Protein AF-A0A1E4ZSB6-F1 (afdb_monomer_lite)

Radius of gyration: 39.58 Å; chains: 1; bounding box: 72×21×135 Å

Sequence (232 aa):
MLTGSVTSTPALQLQSQSSQTKTTLSSRFASANAQITQSNASPDSTADRTIQASGNLSVEDAARNLDFLSTELDRITLLHSMARQEMQTQQNRLDAADAGRQAALTLLETATDEFQQLKQSLLGTEQSESDLTGEELTRLNSSEANLRNALENYRQTIDHYDAAKSSYDATALNSASIEAALTDVSGKLQTGLDELTLSVLHTVTQQIVMDTLVTGFNKNNQISESLRLEDF

Secondary structure (DSSP, 8-state):
---------HHHHHHHHHHHHHHHHHHHHHHHHHHHHHHTT----GGGGTSTTTSHHHHHHHHHHHHHHHHHHHHHHHHHHHHHHHHHHHHHHHHHHHHHHHHHHHHHHHHHHHHHHHHHHHHTTT--GGGS-HHHHHHHHHHHHHHHHHHHHHHHHHHHHHHHHHHHHHHHHHHHHHHHHHHHHHHHHHHHHHHHHHHHHHHHHHHHHHHHHHHHHHHHHHHHHHHHHHT-

Foldseek 3Di:
DDPPDPPPDDPVVVVVVVVVCVVVVVVVVVVLVVVVVVVVPDPDDPVVPPLVPPQPVQQVVLVVVLVVLVVVLVVLVVVLVVLVVVLVVLVVQLVVLVVQLVVLVVQLVVLVVVLVVLCCVQAPPHRDPVPGDPVSVVVNVVSVVSNVVSVVSNVVSVVSNVVSVVSSVVSVVVSVVSVVVSVVSVVVSVVSVVSSVVSSVVSVVVVVVVVVVVVVVVVVVVVVVVVVVVVD

Structure (mmCIF, N/CA/C/O backbone):
data_AF-A0A1E4ZSB6-F1
#
_entry.id   AF-A0A1E4ZSB6-F1
#
loop_
_atom_site.group_PDB
_atom_site.id
_atom_site.type_symbol
_atom_site.label_atom_id
_atom_site.label_alt_id
_atom_site.label_comp_id
_atom_site.label_asym_id
_atom_site.label_entity_id
_atom_site.label_seq_id
_atom_site.pdbx_PDB_ins_code
_atom_site.Cartn_x
_atom_site.Cartn_y
_atom_site.Cartn_z
_atom_site.occupancy
_atom_site.B_iso_or_equiv
_atom_site.auth_seq_id
_atom_site.auth_comp_id
_atom_site.auth_asym_id
_atom_site.auth_atom_id
_atom_site.pdbx_PDB_model_num
ATOM 1 N N . MET A 1 1 ? -23.912 0.079 -7.882 1.00 33.19 1 MET A N 1
ATOM 2 C CA . MET A 1 1 ? -23.305 -0.442 -9.124 1.00 33.19 1 MET A CA 1
ATOM 3 C C . MET A 1 1 ? -22.169 0.489 -9.501 1.00 33.19 1 MET A C 1
ATOM 5 O O . MET A 1 1 ? -22.437 1.612 -9.897 1.00 33.19 1 MET A O 1
ATOM 9 N N . LEU A 1 2 ? -20.925 0.075 -9.256 1.00 31.61 2 LEU A N 1
ATOM 10 C CA . LEU A 1 2 ? -19.725 0.857 -9.560 1.00 31.61 2 LEU A CA 1
ATOM 11 C C . LEU A 1 2 ? -19.139 0.328 -10.870 1.00 31.61 2 LEU A C 1
ATOM 13 O O . LEU A 1 2 ? -18.610 -0.779 -10.919 1.00 31.61 2 LEU A O 1
ATOM 17 N N . THR A 1 3 ? -19.283 1.101 -11.940 1.00 35.50 3 THR A N 1
ATOM 18 C CA . THR A 1 3 ? -18.601 0.872 -13.214 1.00 35.50 3 THR A CA 1
ATOM 19 C C . THR A 1 3 ? -17.153 1.334 -13.070 1.00 35.50 3 THR A C 1
ATOM 21 O O . THR A 1 3 ? -16.839 2.503 -13.286 1.00 35.50 3 THR A O 1
ATOM 24 N N . GLY A 1 4 ? -16.279 0.425 -12.639 1.00 30.72 4 GLY A N 1
ATOM 25 C CA . GLY A 1 4 ? -14.835 0.629 -12.652 1.00 30.72 4 GLY A CA 1
ATOM 26 C C . GLY A 1 4 ? -14.311 0.498 -14.076 1.00 30.72 4 GLY A C 1
ATOM 27 O O . GLY A 1 4 ? -14.120 -0.611 -14.571 1.00 30.72 4 GLY A O 1
ATOM 28 N N . SER A 1 5 ? -14.105 1.629 -14.747 1.00 30.50 5 SER A N 1
ATOM 29 C CA . SER A 1 5 ? -13.365 1.686 -16.005 1.00 30.50 5 SER A CA 1
ATOM 30 C C . SER A 1 5 ? -11.912 1.307 -15.730 1.00 30.50 5 SER A C 1
ATOM 32 O O . SER A 1 5 ? -11.148 2.091 -15.172 1.00 30.50 5 SER A O 1
ATOM 34 N N . VAL A 1 6 ? -11.550 0.080 -16.096 1.00 37.94 6 VAL A N 1
ATOM 35 C CA . VAL A 1 6 ? -10.177 -0.425 -16.063 1.00 37.94 6 VAL A CA 1
ATOM 36 C C . VAL A 1 6 ? -9.361 0.387 -17.070 1.00 37.94 6 VAL A C 1
ATOM 38 O O . VAL A 1 6 ? -9.514 0.232 -18.281 1.00 37.94 6 VAL A O 1
ATOM 41 N N . THR A 1 7 ? -8.511 1.284 -16.578 1.00 36.88 7 THR A N 1
ATOM 42 C CA . THR A 1 7 ? -7.530 2.033 -17.372 1.00 36.88 7 THR A CA 1
ATOM 43 C C . THR A 1 7 ? -6.380 1.112 -17.783 1.00 36.88 7 THR A C 1
ATOM 45 O O . THR A 1 7 ? -5.254 1.186 -17.299 1.00 36.88 7 THR A O 1
ATOM 48 N N . SER A 1 8 ? -6.671 0.206 -18.710 1.00 48.22 8 SER A N 1
ATOM 49 C CA . SER A 1 8 ? -5.672 -0.550 -19.461 1.00 48.22 8 SER A CA 1
ATOM 50 C C . SER A 1 8 ? -5.110 0.358 -20.549 1.00 48.22 8 SER A C 1
ATOM 52 O O . SER A 1 8 ? -5.752 0.472 -21.594 1.00 48.22 8 SER A O 1
ATOM 54 N N . THR A 1 9 ? -3.987 1.070 -20.363 1.00 48.72 9 THR A N 1
ATOM 55 C CA . THR A 1 9 ? -3.464 1.842 -21.519 1.00 48.72 9 THR A CA 1
ATOM 56 C C . THR A 1 9 ? -1.950 2.074 -21.638 1.00 48.72 9 THR A C 1
ATOM 58 O O . THR A 1 9 ? -1.464 1.865 -22.739 1.00 48.72 9 THR A O 1
ATOM 61 N N . PRO A 1 10 ? -1.127 2.375 -20.614 1.00 42.31 10 PRO A N 1
ATOM 62 C CA . PRO A 1 10 ? 0.288 2.696 -20.892 1.00 42.31 10 PRO A CA 1
ATOM 63 C C . PRO A 1 10 ? 1.197 1.465 -21.079 1.00 42.31 10 PRO A C 1
ATOM 65 O O . PRO A 1 10 ? 2.015 1.406 -21.994 1.00 42.31 10 PRO A O 1
ATOM 68 N N . ALA A 1 11 ? 1.039 0.441 -20.234 1.00 37.81 11 ALA A N 1
ATOM 69 C CA . ALA A 1 11 ? 1.984 -0.681 -20.146 1.00 37.81 11 ALA A CA 1
ATOM 70 C C . ALA A 1 11 ? 1.853 -1.703 -21.292 1.00 37.81 11 ALA A C 1
ATOM 72 O O . ALA A 1 11 ? 2.858 -2.159 -21.831 1.00 37.81 11 ALA A O 1
ATOM 73 N N . LEU A 1 12 ? 0.622 -2.021 -21.715 1.00 37.22 12 LEU A N 1
ATOM 74 C CA . LEU A 1 12 ? 0.376 -2.856 -22.902 1.00 37.22 12 LEU A CA 1
ATOM 75 C C . LEU A 1 12 ? 0.871 -2.166 -24.180 1.00 37.22 12 LEU A C 1
ATOM 77 O O . LEU A 1 12 ? 1.329 -2.830 -25.106 1.00 37.22 12 LEU A O 1
ATOM 81 N N . GLN A 1 13 ? 0.822 -0.834 -24.207 1.00 39.00 13 GLN A N 1
ATOM 82 C CA . GLN A 1 13 ? 1.275 -0.024 -25.329 1.00 39.00 13 GLN A CA 1
ATOM 83 C C . GLN A 1 13 ? 2.808 0.024 -25.401 1.00 39.00 13 GLN A C 1
ATOM 85 O O . GLN A 1 13 ? 3.356 -0.134 -26.485 1.00 39.00 13 GLN A 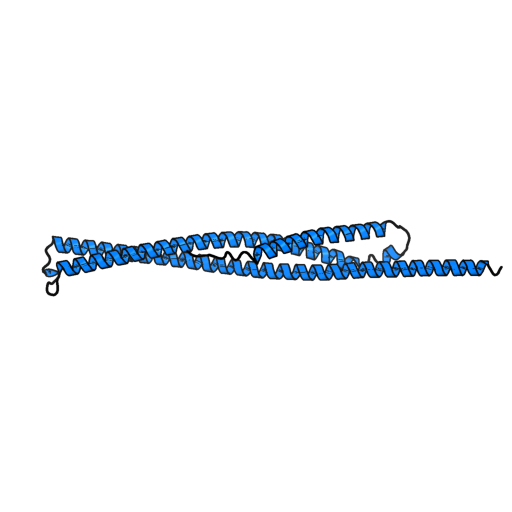O 1
ATOM 90 N N . LEU A 1 14 ? 3.505 0.109 -24.263 1.00 41.16 14 LEU A N 1
ATOM 91 C CA . LEU A 1 14 ? 4.971 0.026 -24.181 1.00 41.16 14 LEU A CA 1
ATOM 92 C C . LEU A 1 14 ? 5.515 -1.371 -24.510 1.00 41.16 14 LEU A C 1
ATOM 94 O O . LEU A 1 14 ? 6.493 -1.500 -25.242 1.00 41.16 14 LEU A O 1
ATOM 98 N N . GLN A 1 15 ? 4.862 -2.434 -24.036 1.00 41.97 15 GLN A N 1
ATOM 99 C CA . GLN A 1 15 ? 5.264 -3.812 -24.337 1.00 41.97 15 GLN A CA 1
ATOM 100 C C . GLN A 1 15 ? 5.001 -4.172 -25.813 1.00 41.97 15 GLN A C 1
ATOM 102 O O . GLN A 1 15 ? 5.821 -4.829 -26.461 1.00 41.97 15 GLN A O 1
ATOM 107 N N . SER A 1 16 ? 3.890 -3.668 -26.365 1.00 45.84 16 SER A N 1
ATOM 108 C CA . SER A 1 16 ? 3.575 -3.693 -27.799 1.00 45.84 16 SER A CA 1
ATOM 109 C C . SER A 1 16 ? 4.622 -2.940 -28.618 1.00 45.84 16 SER A C 1
ATOM 111 O O . SER A 1 16 ? 5.110 -3.470 -29.613 1.00 45.84 16 SER A O 1
ATOM 113 N N . GLN A 1 17 ? 4.990 -1.726 -28.200 1.00 44.72 17 GLN A N 1
ATOM 114 C CA . GLN A 1 17 ? 5.992 -0.907 -28.884 1.00 44.72 17 GLN A CA 1
ATOM 115 C C . GLN A 1 17 ? 7.370 -1.563 -28.845 1.00 44.72 17 GLN A C 1
ATOM 117 O O . GLN A 1 17 ? 7.982 -1.711 -29.892 1.00 44.72 17 GLN A O 1
ATOM 122 N N . SER A 1 18 ? 7.819 -2.061 -27.691 1.00 44.16 18 SER A N 1
ATOM 123 C CA . SER A 1 18 ? 9.084 -2.799 -27.572 1.00 44.16 18 SER A CA 1
ATOM 124 C C . SER A 1 18 ? 9.120 -4.028 -28.494 1.00 44.16 18 SER A C 1
ATOM 126 O O . SER A 1 18 ? 10.083 -4.233 -29.233 1.00 44.16 18 SER A O 1
ATOM 128 N N . SER A 1 19 ? 8.028 -4.798 -28.557 1.00 48.00 19 SER A N 1
ATOM 129 C CA . SER A 1 19 ? 7.932 -5.985 -29.423 1.00 48.00 19 SER A CA 1
ATOM 130 C C . SER A 1 19 ? 7.899 -5.635 -30.919 1.00 48.00 19 SER A C 1
ATOM 132 O O . SER A 1 19 ? 8.550 -6.298 -31.734 1.00 48.00 19 SER A O 1
ATOM 134 N N . GLN A 1 20 ? 7.172 -4.579 -31.299 1.00 48.88 20 GLN A N 1
ATOM 135 C CA . GLN A 1 20 ? 7.138 -4.065 -32.675 1.00 48.88 20 GLN A CA 1
ATOM 136 C C . GLN A 1 20 ? 8.492 -3.497 -33.098 1.00 48.88 20 GLN A C 1
ATOM 138 O O . GLN A 1 20 ? 8.953 -3.775 -34.208 1.00 48.88 20 GLN A O 1
ATOM 143 N N . THR A 1 21 ? 9.159 -2.772 -32.202 1.00 46.62 21 THR A N 1
ATOM 144 C CA . THR A 1 21 ? 10.515 -2.265 -32.392 1.00 46.62 21 THR A CA 1
ATOM 145 C C . THR A 1 21 ? 11.477 -3.433 -32.579 1.00 46.62 21 THR A C 1
ATOM 147 O O . THR A 1 21 ? 12.128 -3.501 -33.612 1.00 46.62 21 THR A O 1
ATOM 150 N N . LYS A 1 22 ? 11.474 -4.448 -31.706 1.00 46.00 22 LYS A N 1
ATOM 151 C CA . LYS A 1 22 ? 12.332 -5.644 -31.832 1.00 46.00 22 LYS A CA 1
ATOM 152 C C . LYS A 1 22 ? 12.131 -6.395 -33.154 1.00 46.00 22 LYS A C 1
ATOM 154 O O . LYS A 1 22 ? 13.101 -6.827 -33.779 1.00 46.00 22 LYS A O 1
ATOM 159 N N . THR A 1 23 ? 10.887 -6.509 -33.619 1.00 48.94 23 THR A N 1
ATOM 160 C CA . THR A 1 23 ? 10.553 -7.170 -34.894 1.00 48.94 23 THR A CA 1
ATOM 161 C C . THR A 1 23 ? 11.040 -6.355 -36.094 1.00 48.94 23 THR A C 1
ATOM 163 O O . THR A 1 23 ? 11.689 -6.891 -36.992 1.00 48.94 23 THR A O 1
ATOM 166 N N . THR A 1 24 ? 10.786 -5.045 -36.081 1.00 46.66 24 THR A N 1
ATOM 167 C CA . THR A 1 24 ? 11.225 -4.113 -37.132 1.00 46.66 24 THR A CA 1
ATOM 168 C C . THR A 1 24 ? 12.750 -4.018 -37.187 1.00 46.66 24 THR A C 1
ATOM 170 O O . THR A 1 24 ? 13.339 -3.953 -38.263 1.00 46.66 24 THR A O 1
ATOM 173 N N . LEU A 1 25 ? 13.408 -4.053 -36.029 1.00 48.19 25 LEU A N 1
ATOM 174 C CA . LEU A 1 25 ? 14.861 -4.059 -35.917 1.00 48.19 25 LEU A CA 1
ATOM 175 C C . LEU A 1 25 ? 15.454 -5.342 -36.476 1.00 48.19 25 LEU A C 1
ATOM 177 O O . LEU A 1 25 ? 16.336 -5.273 -37.324 1.00 48.19 25 LEU A O 1
ATOM 181 N N . SER A 1 26 ? 14.919 -6.498 -36.088 1.00 46.94 26 SER A N 1
ATOM 182 C CA . SER A 1 26 ? 15.375 -7.789 -36.610 1.00 46.94 26 SER A CA 1
ATOM 183 C C . SER A 1 26 ? 15.256 -7.851 -38.138 1.00 46.94 26 SER A C 1
ATOM 185 O O . SER A 1 26 ? 16.171 -8.325 -38.810 1.00 46.94 26 SER A O 1
ATOM 187 N N . SER A 1 27 ? 14.175 -7.306 -38.714 1.00 45.69 27 SER A N 1
ATOM 188 C CA . SER A 1 27 ? 13.995 -7.279 -40.170 1.00 45.69 27 SER A CA 1
ATOM 189 C C . SER A 1 27 ? 14.939 -6.296 -40.870 1.00 45.69 27 SER A C 1
ATOM 191 O O . SER A 1 27 ? 15.461 -6.606 -41.943 1.00 45.69 27 SER A O 1
ATOM 193 N N . ARG A 1 28 ? 15.185 -5.117 -40.283 1.00 47.75 28 ARG A N 1
ATOM 194 C CA . ARG A 1 28 ? 16.102 -4.109 -40.842 1.00 47.75 28 ARG A CA 1
ATOM 195 C C . ARG A 1 28 ? 17.557 -4.558 -40.764 1.00 47.75 28 ARG A C 1
ATOM 197 O O . ARG A 1 28 ? 18.265 -4.417 -41.755 1.00 47.75 28 ARG A O 1
ATOM 204 N N . PHE A 1 29 ? 17.972 -5.177 -39.659 1.00 47.31 29 PHE A N 1
ATOM 205 C CA . PHE A 1 29 ? 19.297 -5.787 -39.526 1.00 47.31 29 PHE A CA 1
ATOM 206 C C . PHE A 1 29 ? 19.500 -6.928 -40.522 1.00 47.31 29 PHE A C 1
ATOM 208 O O . PHE A 1 29 ? 20.518 -6.959 -41.207 1.00 47.31 29 PHE A O 1
ATOM 215 N N . ALA A 1 30 ? 18.521 -7.827 -40.670 1.00 47.25 30 ALA A N 1
ATOM 216 C CA . ALA A 1 30 ? 18.596 -8.893 -41.668 1.00 47.25 30 ALA A CA 1
ATOM 217 C C . ALA A 1 30 ? 18.716 -8.333 -43.098 1.00 47.25 30 ALA A C 1
ATOM 219 O O . ALA A 1 30 ? 19.486 -8.853 -43.903 1.00 47.25 30 ALA A O 1
ATOM 220 N N . SER A 1 31 ? 18.007 -7.240 -43.395 1.00 44.44 31 SER A N 1
ATOM 221 C CA . SER A 1 31 ? 18.049 -6.581 -44.706 1.00 44.44 31 SER A CA 1
ATOM 222 C C . SER A 1 31 ? 19.386 -5.879 -44.963 1.00 44.44 31 SER A C 1
ATOM 224 O O . SER A 1 31 ? 19.960 -6.038 -46.037 1.00 44.44 31 SER A O 1
ATOM 226 N N . ALA A 1 32 ? 19.915 -5.155 -43.973 1.00 43.91 32 ALA A N 1
ATOM 227 C CA . ALA A 1 32 ? 21.214 -4.490 -44.064 1.00 43.91 32 ALA A CA 1
ATOM 228 C C . ALA A 1 32 ? 22.356 -5.508 -44.206 1.00 43.91 32 ALA A C 1
ATOM 230 O O . ALA A 1 32 ? 23.220 -5.360 -45.067 1.00 43.91 32 ALA A O 1
ATOM 231 N N . ASN A 1 33 ? 22.315 -6.600 -43.439 1.00 42.84 33 ASN A N 1
ATOM 232 C CA . ASN A 1 33 ? 23.310 -7.665 -43.525 1.00 42.84 33 ASN A CA 1
ATOM 233 C C . ASN A 1 33 ? 23.256 -8.400 -44.880 1.00 42.84 33 ASN A C 1
ATOM 235 O O . ASN A 1 33 ? 24.293 -8.721 -45.461 1.00 42.84 33 ASN A O 1
ATOM 239 N N . ALA A 1 34 ? 22.056 -8.615 -45.434 1.00 43.47 34 ALA A N 1
ATOM 240 C CA . ALA A 1 34 ? 21.889 -9.192 -46.768 1.00 43.47 34 ALA A CA 1
ATOM 241 C C . ALA A 1 34 ? 22.449 -8.278 -47.874 1.00 43.47 34 ALA A C 1
ATOM 243 O O . ALA A 1 34 ? 23.069 -8.772 -48.815 1.00 43.47 34 ALA A O 1
ATOM 244 N N . GLN A 1 35 ? 22.291 -6.957 -47.743 1.00 44.25 35 GLN A N 1
ATOM 245 C CA . GLN A 1 35 ? 22.837 -5.974 -48.686 1.00 44.25 35 GLN A CA 1
ATOM 246 C C . GLN A 1 35 ? 24.367 -5.869 -48.607 1.00 44.25 35 GLN A C 1
ATOM 248 O O . GLN A 1 35 ? 25.023 -5.844 -49.645 1.00 44.25 35 GLN A O 1
ATOM 253 N N . ILE A 1 36 ? 24.947 -5.903 -47.403 1.00 43.16 36 ILE A N 1
ATOM 254 C CA . ILE A 1 36 ? 26.408 -5.944 -47.201 1.00 43.16 36 ILE A CA 1
ATOM 255 C C . ILE A 1 36 ? 27.000 -7.226 -47.805 1.00 43.16 36 ILE A C 1
ATOM 257 O O . ILE A 1 36 ? 28.007 -7.189 -48.509 1.00 43.16 36 ILE A O 1
ATOM 261 N N . THR A 1 37 ? 26.332 -8.365 -47.603 1.00 42.00 37 THR A N 1
ATOM 262 C CA . THR A 1 37 ? 26.773 -9.657 -48.152 1.00 42.00 37 THR A CA 1
ATOM 263 C C . THR A 1 37 ? 26.673 -9.696 -49.684 1.00 42.00 37 THR A C 1
ATOM 265 O O . THR A 1 37 ? 27.538 -10.274 -50.336 1.00 42.00 37 THR A O 1
ATOM 268 N N . GLN A 1 38 ? 25.660 -9.053 -50.279 1.00 42.66 38 GLN A N 1
ATOM 269 C CA . GLN A 1 38 ? 25.543 -8.905 -51.737 1.00 42.66 38 GLN A CA 1
ATOM 270 C C . GLN A 1 38 ? 26.590 -7.948 -52.324 1.00 42.66 38 GLN A C 1
ATOM 272 O O . GLN A 1 38 ? 27.110 -8.220 -53.404 1.00 42.66 38 GLN A O 1
ATOM 277 N N . SER A 1 39 ? 26.940 -6.873 -51.611 1.00 40.50 39 SER A N 1
ATOM 278 C CA . SER A 1 39 ? 27.986 -5.928 -52.028 1.00 40.50 39 SER A CA 1
ATOM 279 C C . SER A 1 39 ? 29.382 -6.566 -52.033 1.00 40.50 39 SER A C 1
ATOM 281 O O . SER A 1 39 ? 30.186 -6.273 -52.912 1.00 40.50 39 SER A O 1
ATOM 283 N N . ASN A 1 40 ? 29.651 -7.497 -51.113 1.00 40.84 40 ASN A N 1
ATOM 284 C CA . ASN A 1 40 ? 30.932 -8.209 -51.014 1.00 40.84 40 ASN A CA 1
ATOM 285 C C . ASN A 1 40 ? 31.094 -9.372 -52.018 1.00 40.84 40 ASN A C 1
ATOM 287 O O . ASN A 1 40 ? 32.121 -10.049 -52.011 1.00 40.84 40 ASN A O 1
ATOM 291 N N . ALA A 1 41 ? 30.104 -9.637 -52.879 1.00 41.22 41 ALA A N 1
ATOM 292 C CA . ALA A 1 41 ? 30.146 -10.740 -53.845 1.00 41.22 41 ALA A CA 1
ATOM 293 C C . ALA A 1 41 ? 30.782 -10.373 -55.208 1.00 41.22 41 ALA A C 1
ATOM 295 O O . ALA A 1 41 ? 30.882 -11.241 -56.074 1.00 41.22 41 ALA A O 1
ATOM 296 N N . SER A 1 42 ? 31.225 -9.123 -55.415 1.00 42.66 42 SER A N 1
ATOM 297 C CA . SER A 1 42 ? 31.989 -8.700 -56.607 1.00 42.66 42 SER A CA 1
ATOM 298 C C . SER A 1 42 ? 33.435 -8.344 -56.221 1.00 42.66 42 SER A C 1
ATOM 300 O O . SER A 1 42 ? 33.656 -7.294 -55.625 1.00 42.66 42 SER A O 1
ATOM 302 N N . PRO A 1 43 ? 34.429 -9.200 -56.525 1.00 44.31 43 PRO A N 1
ATOM 303 C CA . PRO A 1 43 ? 35.741 -9.173 -55.875 1.00 44.31 43 PRO A CA 1
ATOM 304 C C . PRO A 1 43 ? 36.795 -8.323 -56.603 1.00 44.31 43 PRO A C 1
ATOM 306 O O . PRO A 1 43 ? 37.949 -8.735 -56.682 1.00 44.31 43 PRO A O 1
ATOM 309 N N . ASP A 1 44 ? 36.440 -7.167 -57.168 1.00 44.50 44 ASP A N 1
ATOM 310 C CA . ASP A 1 44 ? 37.415 -6.419 -57.973 1.00 44.50 44 ASP A CA 1
ATOM 311 C C . ASP A 1 44 ? 37.249 -4.897 -57.873 1.00 44.50 44 ASP A C 1
ATOM 313 O O . ASP A 1 44 ? 36.700 -4.245 -58.756 1.00 44.50 44 ASP A O 1
ATOM 317 N N . SER A 1 45 ? 37.734 -4.302 -56.779 1.00 43.25 45 SER A N 1
ATOM 318 C CA . SER A 1 45 ? 38.438 -3.018 -56.866 1.00 43.25 45 SER A CA 1
ATOM 319 C C . SER A 1 45 ? 39.209 -2.704 -55.585 1.00 43.25 45 SER A C 1
ATOM 321 O O . SER A 1 45 ? 38.801 -2.984 -54.462 1.00 43.25 45 SER A O 1
ATOM 323 N N . THR A 1 46 ? 40.333 -2.025 -55.763 1.00 42.12 46 THR A N 1
ATOM 324 C CA . THR A 1 46 ? 41.240 -1.459 -54.758 1.00 42.12 46 THR A CA 1
ATOM 325 C C . THR A 1 46 ? 40.588 -0.491 -53.747 1.00 42.12 46 THR A C 1
ATOM 327 O O . THR A 1 46 ? 41.295 0.030 -52.883 1.00 42.12 46 THR A O 1
ATOM 330 N N . ALA A 1 47 ? 39.267 -0.273 -53.808 1.00 43.34 47 ALA A N 1
ATOM 331 C CA . ALA A 1 47 ? 38.456 0.443 -52.817 1.00 43.34 47 ALA A CA 1
ATOM 332 C C . ALA A 1 47 ? 38.347 -0.299 -51.466 1.00 43.34 47 ALA A C 1
ATOM 334 O O . ALA A 1 47 ? 38.076 0.319 -50.434 1.00 43.34 47 ALA A O 1
ATOM 335 N N . ASP A 1 48 ? 38.655 -1.599 -51.460 1.00 42.31 48 ASP A N 1
ATOM 336 C CA . ASP A 1 48 ? 38.515 -2.505 -50.314 1.00 42.31 48 ASP A CA 1
ATOM 337 C C . ASP A 1 48 ? 39.365 -2.127 -49.083 1.00 42.31 48 ASP A C 1
ATOM 339 O O . ASP A 1 48 ? 39.058 -2.506 -47.955 1.00 42.31 48 ASP A O 1
ATOM 343 N N . ARG A 1 49 ? 40.440 -1.341 -49.260 1.00 41.53 49 ARG A N 1
ATOM 344 C CA . ARG A 1 49 ? 41.363 -0.978 -48.164 1.00 41.53 49 ARG A CA 1
ATOM 345 C C . ARG A 1 49 ? 41.162 0.417 -47.575 1.00 41.53 49 ARG A C 1
ATOM 347 O O . ARG A 1 49 ? 41.596 0.654 -46.452 1.00 41.53 49 ARG A O 1
ATOM 354 N N . THR A 1 50 ? 40.505 1.336 -48.281 1.00 39.03 50 THR A N 1
ATOM 355 C CA . THR A 1 50 ? 40.318 2.722 -47.799 1.00 39.03 50 THR A CA 1
ATOM 356 C C . THR A 1 50 ? 38.997 2.901 -47.040 1.00 39.03 50 THR A C 1
ATOM 358 O O . THR A 1 50 ? 38.887 3.787 -46.192 1.00 39.03 50 THR A O 1
ATOM 361 N N . ILE A 1 51 ? 38.023 2.013 -47.267 1.00 41.03 51 ILE A N 1
ATOM 362 C CA . ILE A 1 51 ? 36.706 2.039 -46.609 1.00 41.03 51 ILE A CA 1
ATOM 363 C C . ILE A 1 51 ? 36.728 1.287 -45.263 1.00 41.03 51 ILE A C 1
ATOM 365 O O . ILE A 1 51 ? 36.082 1.719 -44.309 1.00 41.03 51 ILE A O 1
ATOM 369 N N . GLN A 1 52 ? 37.567 0.252 -45.116 1.00 41.41 52 GLN A N 1
ATOM 370 C CA . GLN A 1 52 ? 37.675 -0.530 -43.872 1.00 41.41 52 GLN A CA 1
ATOM 371 C C . GLN A 1 52 ? 38.211 0.257 -42.659 1.00 41.41 52 GLN A C 1
ATOM 373 O O . GLN A 1 52 ? 37.933 -0.121 -41.524 1.00 41.41 52 GLN A O 1
ATOM 378 N N . ALA A 1 53 ? 38.959 1.349 -42.865 1.00 37.69 53 ALA A N 1
ATOM 379 C CA . ALA A 1 53 ? 39.616 2.084 -41.776 1.00 37.69 53 ALA A CA 1
ATOM 380 C C . ALA A 1 53 ? 38.835 3.309 -41.261 1.00 37.69 53 ALA A C 1
ATOM 382 O O . ALA A 1 53 ? 39.104 3.775 -40.157 1.00 37.69 53 ALA A O 1
ATOM 383 N N . SER A 1 54 ? 37.871 3.828 -42.031 1.00 36.12 54 SER A N 1
ATOM 384 C CA . SER A 1 54 ? 37.237 5.130 -41.746 1.00 36.12 54 SER A CA 1
ATOM 385 C C . SER A 1 54 ? 35.764 5.026 -41.323 1.00 36.12 54 SER A C 1
ATOM 387 O O . SER A 1 54 ? 35.242 5.970 -40.738 1.00 36.12 54 SER A O 1
ATOM 389 N N . GLY A 1 55 ? 35.095 3.897 -41.611 1.00 41.69 55 GLY A N 1
ATOM 390 C CA . GLY A 1 55 ? 33.653 3.704 -41.377 1.00 41.69 55 GLY A CA 1
ATOM 391 C C . GLY A 1 55 ? 33.271 2.543 -40.448 1.00 41.69 55 GLY A C 1
ATOM 392 O O . GLY A 1 55 ? 32.197 2.575 -39.851 1.00 41.69 55 GLY A O 1
ATOM 393 N N . ASN A 1 56 ? 34.147 1.551 -40.246 1.00 43.00 56 ASN A N 1
ATOM 394 C CA . ASN A 1 56 ? 33.818 0.358 -39.447 1.00 43.00 56 ASN A CA 1
ATOM 395 C C . ASN A 1 56 ? 33.786 0.621 -37.928 1.00 43.00 56 ASN A C 1
ATOM 397 O O . ASN A 1 56 ? 33.120 -0.096 -37.194 1.00 43.00 56 ASN A O 1
ATOM 401 N N . LEU A 1 57 ? 34.426 1.692 -37.441 1.00 43.50 57 LEU A N 1
ATOM 402 C CA . LEU A 1 57 ? 34.349 2.089 -36.025 1.00 43.50 57 LEU A CA 1
ATOM 403 C C . LEU A 1 57 ? 33.000 2.742 -35.641 1.00 43.50 57 LEU A C 1
ATOM 405 O O . LEU A 1 57 ? 32.747 2.962 -34.467 1.00 43.50 57 LEU A O 1
ATOM 409 N N . SER A 1 58 ? 32.122 3.074 -36.598 1.00 59.12 58 SER A N 1
ATOM 410 C CA . SER A 1 58 ? 30.842 3.750 -36.312 1.00 59.12 58 SER A CA 1
ATOM 411 C C . SER A 1 58 ? 29.664 2.785 -36.162 1.00 59.12 58 SER A C 1
ATOM 413 O O . SER A 1 58 ? 28.791 3.020 -35.329 1.00 59.12 58 SER A O 1
ATOM 415 N N . VAL A 1 59 ? 29.617 1.721 -36.969 1.00 60.66 59 VAL A N 1
ATOM 416 C CA . VAL A 1 59 ? 28.462 0.811 -37.032 1.00 60.66 59 VAL A CA 1
ATOM 417 C C . 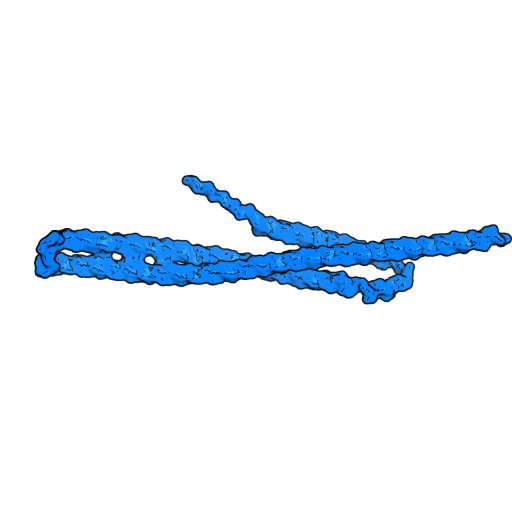VAL A 1 59 ? 28.600 -0.326 -36.022 1.00 60.66 59 VAL A C 1
ATOM 419 O O . VAL A 1 59 ? 27.643 -0.600 -35.300 1.00 60.66 59 VAL A O 1
ATOM 422 N N . GLU A 1 60 ? 29.784 -0.944 -35.907 1.00 65.12 60 GLU A N 1
ATOM 423 C CA . GLU A 1 60 ? 30.038 -1.986 -34.901 1.00 65.12 60 GLU A CA 1
ATOM 424 C C . GLU A 1 60 ? 29.864 -1.457 -33.470 1.00 65.12 60 GLU A C 1
ATOM 426 O O . GLU A 1 60 ? 29.261 -2.131 -32.635 1.00 65.12 60 GLU A O 1
ATOM 431 N N . ASP A 1 61 ? 30.355 -0.251 -33.175 1.00 66.00 61 ASP A N 1
ATOM 432 C CA . ASP A 1 61 ? 30.262 0.327 -31.830 1.00 66.00 61 ASP A CA 1
ATOM 433 C C . ASP A 1 61 ? 28.834 0.797 -31.505 1.00 66.00 61 ASP A C 1
ATOM 435 O O . ASP A 1 61 ? 28.357 0.575 -30.390 1.00 66.00 61 ASP A O 1
ATOM 439 N N . ALA A 1 62 ? 28.096 1.338 -32.483 1.00 64.31 62 ALA A N 1
ATOM 440 C CA . ALA A 1 62 ? 26.668 1.626 -32.327 1.00 64.31 62 ALA A CA 1
ATOM 441 C C . ALA A 1 62 ? 25.844 0.342 -32.112 1.00 64.31 62 ALA A C 1
ATOM 443 O O . ALA A 1 62 ? 24.974 0.305 -31.243 1.00 64.31 62 ALA A O 1
ATOM 444 N N . ALA A 1 63 ? 26.148 -0.737 -32.843 1.00 67.88 63 ALA A N 1
ATOM 445 C CA . ALA A 1 63 ? 25.492 -2.032 -32.673 1.00 67.88 63 ALA A CA 1
ATOM 446 C C . ALA A 1 63 ? 25.783 -2.657 -31.297 1.00 67.88 63 ALA A C 1
ATOM 448 O O . ALA A 1 63 ? 24.860 -3.146 -30.648 1.00 67.88 63 ALA A O 1
ATOM 449 N N . ARG A 1 64 ? 27.030 -2.587 -30.809 1.00 70.94 64 ARG A N 1
ATOM 450 C CA . ARG A 1 64 ? 27.394 -3.031 -29.449 1.00 70.94 64 ARG A CA 1
ATOM 451 C C . ARG A 1 64 ? 26.693 -2.216 -28.366 1.00 70.94 64 ARG A C 1
ATOM 453 O O . ARG A 1 64 ? 26.206 -2.789 -27.395 1.00 70.94 64 ARG A O 1
ATOM 460 N N . ASN A 1 65 ? 26.610 -0.896 -28.534 1.00 71.25 65 ASN A N 1
ATOM 461 C CA . ASN A 1 65 ? 25.896 -0.029 -27.595 1.00 71.25 65 ASN A CA 1
ATOM 462 C C . ASN A 1 65 ? 24.396 -0.348 -27.556 1.00 71.25 65 ASN A C 1
ATOM 464 O O . ASN A 1 65 ? 23.801 -0.369 -26.480 1.00 71.25 65 ASN A O 1
ATOM 468 N N . LEU A 1 66 ? 23.788 -0.641 -28.706 1.00 71.25 66 LEU A N 1
ATOM 469 C CA . LEU A 1 66 ? 22.389 -1.059 -28.788 1.00 71.25 66 LEU A CA 1
ATOM 470 C C . LEU A 1 66 ? 22.143 -2.425 -28.145 1.00 71.25 66 LEU A C 1
ATOM 472 O O . LEU A 1 66 ? 21.154 -2.581 -27.434 1.00 71.25 66 LEU A O 1
ATOM 476 N N . ASP A 1 67 ? 23.038 -3.391 -28.350 1.00 75.88 67 ASP A N 1
ATOM 477 C CA . ASP A 1 67 ? 22.954 -4.714 -27.719 1.00 75.88 67 ASP A CA 1
ATOM 478 C C . ASP A 1 67 ? 23.057 -4.619 -26.186 1.00 75.88 67 ASP A C 1
ATOM 480 O O . ASP A 1 67 ? 22.246 -5.192 -25.450 1.00 75.88 67 ASP A O 1
ATOM 484 N N . PHE A 1 68 ? 23.983 -3.787 -25.695 1.00 78.88 68 PHE A N 1
ATOM 485 C CA . PHE A 1 68 ? 24.110 -3.475 -24.273 1.00 78.88 68 PHE A CA 1
ATOM 486 C C . PHE A 1 68 ? 22.836 -2.829 -23.709 1.00 78.88 68 PHE A C 1
ATOM 488 O O . PHE A 1 68 ? 22.290 -3.299 -22.710 1.00 78.88 68 PHE A O 1
ATOM 495 N N . LEU A 1 69 ? 22.326 -1.778 -24.360 1.00 75.31 69 LEU A N 1
ATOM 496 C CA . LEU A 1 69 ? 21.111 -1.092 -23.918 1.00 75.31 69 LEU A CA 1
ATOM 497 C C . LEU A 1 69 ? 19.871 -1.997 -23.994 1.00 75.31 69 LEU A C 1
ATOM 499 O O . LEU A 1 69 ? 18.997 -1.900 -23.136 1.00 75.31 69 LEU A O 1
ATOM 503 N N . SER A 1 70 ? 19.798 -2.900 -24.978 1.00 76.12 70 SER A N 1
ATOM 504 C CA . SER A 1 70 ? 18.723 -3.893 -25.085 1.00 76.12 70 SER A CA 1
ATOM 505 C C . SER A 1 70 ? 18.776 -4.888 -23.927 1.00 76.12 70 SER A C 1
ATOM 507 O O . SER A 1 70 ? 17.740 -5.218 -23.354 1.00 76.12 70 SER A O 1
ATOM 509 N N . THR A 1 71 ? 19.975 -5.338 -23.554 1.00 82.25 71 THR A N 1
ATOM 510 C CA . THR A 1 71 ? 20.177 -6.237 -22.410 1.00 82.25 71 THR A CA 1
ATOM 511 C C . THR A 1 71 ? 19.780 -5.560 -21.095 1.00 82.25 71 THR A C 1
ATOM 513 O O . THR A 1 71 ? 19.088 -6.155 -20.265 1.00 82.25 71 THR A O 1
ATOM 516 N N . GLU A 1 72 ? 20.159 -4.294 -20.906 1.00 79.94 72 GLU A N 1
ATOM 517 C CA . GLU A 1 72 ? 19.757 -3.521 -19.726 1.00 79.94 72 GLU A CA 1
ATOM 518 C C . GLU A 1 72 ? 18.247 -3.236 -19.705 1.00 79.94 72 GLU A C 1
ATOM 520 O O . GLU A 1 72 ? 17.635 -3.298 -18.637 1.00 79.94 72 GLU A O 1
ATOM 525 N N . LEU A 1 73 ? 17.605 -3.020 -20.860 1.00 80.38 73 LEU A N 1
ATOM 526 C CA . LEU A 1 73 ? 16.148 -2.889 -20.941 1.00 80.38 73 LEU A CA 1
ATOM 527 C C . LEU A 1 73 ? 15.435 -4.176 -20.500 1.00 80.38 73 LEU A C 1
ATOM 529 O O . LEU A 1 73 ? 14.485 -4.102 -19.716 1.00 80.38 73 LEU A O 1
ATOM 533 N N . ASP A 1 74 ? 15.893 -5.345 -20.957 1.00 81.38 74 ASP A N 1
ATOM 534 C CA . ASP A 1 74 ? 15.333 -6.640 -20.550 1.00 81.38 74 ASP A CA 1
ATOM 535 C C . ASP A 1 74 ? 15.475 -6.843 -19.028 1.00 81.38 74 ASP A C 1
ATOM 537 O O . ASP A 1 74 ? 14.520 -7.232 -18.344 1.00 81.38 74 ASP A O 1
ATOM 541 N N . ARG A 1 75 ? 16.637 -6.490 -18.464 1.00 81.44 75 ARG A N 1
ATOM 542 C CA . ARG A 1 75 ? 16.898 -6.551 -17.019 1.00 81.44 75 ARG A CA 1
ATOM 543 C C . ARG A 1 75 ? 15.998 -5.609 -16.215 1.00 81.44 75 ARG A C 1
ATOM 545 O O . ARG A 1 75 ? 15.415 -6.034 -15.217 1.00 81.44 75 ARG A O 1
ATOM 552 N N . ILE A 1 76 ? 15.869 -4.345 -16.622 1.00 77.94 76 ILE A N 1
ATOM 553 C CA . ILE A 1 76 ? 15.015 -3.361 -15.936 1.00 77.94 76 ILE A CA 1
ATOM 554 C C . ILE A 1 76 ? 13.542 -3.757 -16.060 1.00 77.94 76 ILE A C 1
ATOM 556 O O . ILE A 1 76 ? 12.795 -3.627 -15.095 1.00 77.94 76 ILE A O 1
ATOM 560 N N . THR A 1 77 ? 13.124 -4.310 -17.201 1.00 78.12 77 THR A N 1
ATOM 561 C CA . THR A 1 77 ? 11.757 -4.817 -17.400 1.00 78.12 77 THR A CA 1
ATOM 562 C C . THR A 1 77 ? 11.442 -5.965 -16.439 1.00 78.12 77 THR A C 1
ATOM 564 O O . THR A 1 77 ? 10.369 -5.984 -15.829 1.00 78.12 77 THR A O 1
ATOM 567 N N . LEU A 1 78 ? 12.386 -6.893 -16.239 1.00 84.06 78 LEU A N 1
ATOM 568 C CA . LEU A 1 78 ? 12.252 -7.950 -15.235 1.00 84.06 78 LEU A CA 1
ATOM 569 C C . LEU A 1 78 ? 12.128 -7.360 -13.824 1.00 84.06 78 LEU A C 1
ATOM 571 O O . LEU A 1 78 ? 11.177 -7.683 -13.111 1.00 84.06 78 LEU A O 1
ATOM 575 N N . LEU A 1 79 ? 13.029 -6.450 -13.442 1.00 80.25 79 LEU A N 1
ATOM 576 C CA . LEU A 1 79 ? 12.976 -5.768 -12.145 1.00 80.25 79 LEU A CA 1
ATOM 577 C C . LEU A 1 79 ? 11.657 -5.013 -11.936 1.00 80.25 79 LEU A C 1
ATOM 579 O O . LEU A 1 79 ? 11.079 -5.083 -10.855 1.00 80.25 79 LEU A O 1
ATOM 583 N N . HIS A 1 80 ? 11.138 -4.352 -12.970 1.00 81.44 80 HIS A N 1
ATOM 584 C CA . HIS A 1 80 ? 9.850 -3.663 -12.935 1.00 81.44 80 HIS A CA 1
ATOM 585 C C . HIS A 1 80 ? 8.691 -4.637 -12.700 1.00 81.44 80 HIS A C 1
ATOM 587 O O . HIS A 1 80 ? 7.806 -4.364 -11.889 1.00 81.44 80 HIS A O 1
ATOM 593 N N . SER A 1 81 ? 8.701 -5.798 -13.364 1.00 80.25 81 SER A N 1
ATOM 594 C CA . SER A 1 81 ? 7.678 -6.829 -13.152 1.00 80.25 81 SER A CA 1
ATOM 595 C C . SER A 1 81 ? 7.685 -7.366 -11.715 1.00 80.25 81 SER A C 1
ATOM 597 O O . SER A 1 81 ? 6.624 -7.489 -11.099 1.00 80.25 81 SER A O 1
ATOM 599 N N . MET A 1 82 ? 8.876 -7.589 -11.150 1.00 82.56 82 MET A N 1
ATOM 600 C CA . MET A 1 82 ? 9.053 -8.024 -9.764 1.00 82.56 82 MET A CA 1
ATOM 601 C C . MET A 1 82 ? 8.592 -6.946 -8.779 1.00 82.56 82 MET A C 1
ATOM 603 O O . MET A 1 82 ? 7.819 -7.242 -7.871 1.00 82.56 82 MET A O 1
ATOM 607 N N . ALA A 1 83 ? 8.991 -5.691 -8.998 1.00 80.69 83 ALA A N 1
ATOM 608 C CA . ALA A 1 83 ? 8.588 -4.557 -8.171 1.00 80.69 83 ALA A CA 1
ATOM 609 C C . ALA A 1 83 ? 7.064 -4.356 -8.175 1.00 80.69 83 ALA A C 1
ATOM 611 O O . ALA A 1 83 ? 6.464 -4.104 -7.134 1.00 80.69 83 ALA A O 1
ATOM 612 N N . ARG A 1 84 ? 6.403 -4.558 -9.322 1.00 83.81 84 ARG A N 1
ATOM 613 C CA . ARG A 1 84 ? 4.938 -4.497 -9.424 1.00 83.81 84 ARG A CA 1
ATOM 614 C C . ARG A 1 84 ? 4.254 -5.592 -8.609 1.00 83.81 84 ARG A C 1
ATOM 616 O O . ARG A 1 84 ? 3.268 -5.323 -7.924 1.00 83.81 84 ARG A O 1
ATOM 623 N N . GLN A 1 85 ? 4.760 -6.822 -8.684 1.00 85.69 85 GLN A N 1
ATOM 624 C CA . GLN A 1 85 ? 4.246 -7.930 -7.880 1.00 85.69 85 GLN A CA 1
ATOM 625 C C . GLN A 1 85 ? 4.444 -7.664 -6.383 1.00 85.69 85 GLN A C 1
ATOM 627 O O . GLN A 1 85 ? 3.552 -7.940 -5.575 1.00 85.69 85 GLN A O 1
ATOM 632 N N . GLU A 1 86 ? 5.591 -7.100 -6.014 1.00 83.00 86 GLU A N 1
ATOM 633 C CA . GLU A 1 86 ? 5.871 -6.704 -4.641 1.00 83.00 86 GLU A CA 1
ATOM 634 C C . GLU A 1 86 ? 4.914 -5.602 -4.178 1.00 83.00 86 GLU A C 1
ATOM 636 O O . GLU A 1 86 ? 4.281 -5.775 -3.141 1.00 83.00 86 GLU A O 1
ATOM 641 N N . MET A 1 87 ? 4.703 -4.538 -4.964 1.00 85.88 87 MET A N 1
ATOM 642 C CA . MET A 1 87 ? 3.717 -3.500 -4.635 1.00 85.88 87 MET A CA 1
ATOM 643 C C . MET A 1 87 ? 2.322 -4.078 -4.439 1.00 85.88 87 MET A C 1
ATOM 645 O O . MET A 1 87 ? 1.653 -3.713 -3.479 1.00 85.88 87 MET A O 1
ATOM 649 N N . GLN A 1 88 ? 1.880 -4.993 -5.305 1.00 87.19 88 GLN A N 1
ATOM 650 C CA . GLN A 1 88 ? 0.571 -5.625 -5.140 1.00 87.19 88 GLN A CA 1
ATOM 651 C C . GLN A 1 88 ? 0.499 -6.416 -3.831 1.00 87.19 88 GLN A C 1
ATOM 653 O O . GLN A 1 88 ? -0.507 -6.380 -3.126 1.00 87.19 88 GLN A O 1
ATOM 658 N N . THR A 1 89 ? 1.578 -7.116 -3.485 1.00 91.81 89 THR A N 1
ATOM 659 C CA . THR A 1 89 ? 1.673 -7.851 -2.222 1.00 91.81 89 THR A CA 1
ATOM 660 C C . THR A 1 89 ? 1.630 -6.897 -1.027 1.00 91.81 89 THR A C 1
ATOM 662 O O . THR A 1 89 ? 0.902 -7.162 -0.072 1.00 91.81 89 THR A O 1
ATOM 665 N N . GLN A 1 90 ? 2.351 -5.772 -1.077 1.00 90.69 90 GLN A N 1
ATOM 666 C CA . GLN A 1 90 ? 2.325 -4.761 -0.016 1.00 90.69 90 GLN A CA 1
ATOM 667 C C . GLN A 1 90 ? 0.968 -4.066 0.094 1.00 90.69 90 GLN A C 1
ATOM 669 O O . GLN A 1 90 ? 0.492 -3.865 1.207 1.00 90.69 90 GLN A O 1
ATOM 674 N N . GLN A 1 91 ? 0.311 -3.771 -1.029 1.00 92.75 91 GLN A N 1
ATOM 675 C CA . GLN A 1 91 ? -1.041 -3.216 -1.039 1.00 92.75 91 GLN A CA 1
ATOM 676 C C . GLN A 1 91 ? -2.016 -4.168 -0.345 1.00 92.75 91 GLN A C 1
ATOM 678 O O . GLN A 1 91 ? -2.713 -3.761 0.574 1.00 92.75 91 GLN A O 1
ATOM 683 N N . ASN A 1 92 ? -1.994 -5.457 -0.698 1.00 92.69 92 ASN A N 1
ATOM 684 C CA . ASN A 1 92 ? -2.852 -6.454 -0.056 1.00 92.69 92 ASN A CA 1
ATOM 685 C C . ASN A 1 92 ? -2.602 -6.537 1.464 1.00 92.69 92 ASN A C 1
ATOM 687 O O . ASN A 1 92 ? -3.536 -6.740 2.238 1.00 92.69 92 ASN A O 1
ATOM 691 N N . ARG A 1 93 ? -1.343 -6.393 1.906 1.00 93.00 93 ARG A N 1
ATOM 692 C CA . ARG A 1 93 ? -0.990 -6.362 3.336 1.00 93.00 93 ARG A CA 1
ATOM 693 C C . ARG A 1 93 ? -1.519 -5.107 4.025 1.00 93.00 93 ARG A C 1
ATOM 695 O O . ARG A 1 93 ? -2.008 -5.213 5.145 1.00 93.00 93 ARG A O 1
ATOM 702 N N . LEU A 1 94 ? -1.424 -3.952 3.371 1.00 95.69 94 LEU A N 1
ATOM 703 C CA . LEU A 1 94 ? -1.961 -2.691 3.873 1.00 95.69 94 LEU A CA 1
ATOM 704 C C . LEU A 1 94 ? -3.489 -2.747 3.986 1.00 95.69 94 LEU A C 1
ATOM 706 O O . LEU A 1 94 ? -4.022 -2.391 5.031 1.00 95.69 94 LEU A O 1
ATOM 710 N N . ASP A 1 95 ? -4.175 -3.275 2.971 1.00 94.31 95 ASP A N 1
ATOM 711 C CA . ASP A 1 95 ? -5.633 -3.443 2.974 1.00 94.31 95 ASP A CA 1
ATOM 712 C C . ASP A 1 95 ? -6.084 -4.373 4.111 1.00 94.31 95 ASP A C 1
ATOM 714 O O . ASP A 1 95 ? -7.042 -4.082 4.826 1.00 94.31 95 ASP A O 1
ATOM 718 N N . ALA A 1 96 ? -5.363 -5.479 4.326 1.00 92.62 96 ALA A N 1
ATOM 719 C CA . ALA A 1 96 ? -5.633 -6.393 5.433 1.00 92.62 96 ALA A CA 1
ATOM 720 C C . ALA A 1 96 ? -5.388 -5.738 6.804 1.00 92.62 96 ALA A C 1
ATOM 722 O O . ALA A 1 96 ? -6.176 -5.938 7.730 1.00 92.62 96 ALA A O 1
ATOM 723 N N . ALA A 1 97 ? -4.319 -4.948 6.939 1.00 94.62 97 ALA A N 1
ATOM 724 C CA . ALA A 1 97 ? -4.030 -4.213 8.166 1.00 94.62 97 ALA A CA 1
ATOM 725 C C . ALA A 1 97 ? -5.085 -3.129 8.441 1.00 94.62 97 ALA A C 1
ATOM 727 O O . ALA A 1 97 ? -5.511 -2.978 9.585 1.00 94.62 97 ALA A O 1
ATOM 728 N N . ASP A 1 98 ? -5.561 -2.421 7.411 1.00 96.06 98 ASP A N 1
ATOM 729 C CA . ASP A 1 98 ? -6.631 -1.430 7.558 1.00 96.06 98 ASP A CA 1
ATOM 730 C C . ASP A 1 98 ? -7.956 -2.086 7.955 1.00 96.06 98 ASP A C 1
ATOM 732 O O . ASP A 1 98 ? -8.630 -1.611 8.867 1.00 96.06 98 ASP A O 1
ATOM 736 N N . ALA A 1 99 ? -8.301 -3.225 7.348 1.00 95.56 99 ALA A N 1
ATOM 737 C CA . ALA A 1 99 ? -9.473 -4.001 7.745 1.00 95.56 99 ALA A CA 1
ATOM 738 C C . ALA A 1 99 ? -9.383 -4.459 9.213 1.00 95.56 99 ALA A C 1
ATOM 740 O O . ALA A 1 99 ? -10.356 -4.341 9.960 1.00 95.56 99 ALA A O 1
ATOM 741 N N . GLY A 1 100 ? -8.207 -4.925 9.651 1.00 94.50 100 GLY A N 1
ATOM 742 C CA . GLY A 1 100 ? -7.949 -5.250 11.055 1.00 94.50 100 GLY A CA 1
ATOM 743 C C . GLY A 1 100 ? -8.139 -4.037 11.967 1.00 94.50 100 GLY A C 1
ATOM 744 O O . GLY A 1 100 ? -8.829 -4.129 12.982 1.00 94.50 100 GLY A O 1
ATOM 745 N N . ARG A 1 101 ? -7.583 -2.882 11.583 1.00 96.94 101 ARG A N 1
ATOM 746 C CA . ARG A 1 101 ? -7.698 -1.618 12.327 1.00 96.94 101 ARG A CA 1
ATOM 747 C C . ARG A 1 101 ? -9.152 -1.179 12.469 1.00 96.94 101 ARG A C 1
ATOM 749 O O . ARG A 1 101 ? -9.561 -0.787 13.559 1.00 96.94 101 ARG A O 1
ATOM 756 N N . GLN A 1 102 ? -9.938 -1.273 11.398 1.00 96.25 102 GLN A N 1
ATOM 757 C CA . GLN A 1 102 ? -11.368 -0.963 11.416 1.00 96.25 102 GLN A CA 1
ATOM 758 C C . GLN A 1 102 ? -12.139 -1.917 12.338 1.00 96.25 102 GLN A C 1
ATOM 760 O O . GLN A 1 102 ? -12.925 -1.460 13.163 1.00 96.25 102 GLN A O 1
ATOM 765 N N . ALA A 1 103 ? -11.868 -3.224 12.273 1.00 95.75 103 ALA A N 1
ATOM 766 C CA . ALA A 1 103 ? -12.497 -4.196 13.166 1.00 95.75 103 ALA A CA 1
ATOM 767 C C . ALA A 1 103 ? -12.153 -3.936 14.645 1.00 95.75 103 ALA A C 1
ATOM 769 O O . ALA A 1 103 ? -13.030 -3.994 15.507 1.00 95.75 103 ALA A O 1
ATOM 770 N N . ALA A 1 104 ? -10.894 -3.606 14.945 1.00 94.81 104 ALA A N 1
ATOM 771 C CA . ALA A 1 104 ? -10.461 -3.265 16.296 1.00 94.81 104 ALA A CA 1
ATOM 772 C C . ALA A 1 104 ? -11.101 -1.960 16.804 1.00 94.81 104 ALA A C 1
ATOM 774 O O . ALA A 1 104 ? -11.456 -1.880 17.980 1.00 94.81 104 ALA A O 1
ATOM 775 N N . LEU A 1 105 ? -11.309 -0.971 15.927 1.00 96.44 105 LEU A N 1
ATOM 776 C CA . LEU A 1 105 ? -12.045 0.250 16.263 1.00 96.44 105 LEU A CA 1
ATOM 777 C C . LEU A 1 105 ? -13.493 -0.064 16.647 1.00 96.44 105 LEU A C 1
ATOM 779 O O . LEU A 1 105 ? -13.947 0.377 17.695 1.00 96.44 105 LEU A O 1
ATOM 783 N N . THR A 1 106 ? -14.192 -0.881 15.856 1.00 97.38 106 THR A N 1
ATOM 784 C CA . THR A 1 106 ? -15.572 -1.287 16.165 1.00 97.38 106 THR A CA 1
ATOM 785 C C . THR A 1 106 ? -15.668 -2.021 17.506 1.00 97.38 106 THR A C 1
ATOM 787 O O . THR A 1 106 ? -16.604 -1.793 18.273 1.00 97.38 106 THR A O 1
ATOM 790 N N . LEU A 1 107 ? -14.693 -2.880 17.824 1.00 95.75 107 LEU A N 1
ATOM 791 C CA . LEU A 1 107 ? -14.624 -3.545 19.130 1.00 95.75 107 LEU A CA 1
ATOM 792 C C . LEU A 1 107 ? -14.411 -2.546 20.273 1.00 95.75 107 LEU A C 1
ATOM 794 O O . LEU A 1 107 ? -15.044 -2.674 21.319 1.00 95.75 107 LEU A O 1
ATOM 798 N N . LEU A 1 108 ? -13.544 -1.550 20.079 1.00 97.50 108 LEU A N 1
ATOM 799 C CA . LEU A 1 108 ? -13.309 -0.489 21.057 1.00 97.50 108 LEU A CA 1
ATOM 800 C C . LEU A 1 108 ? -14.560 0.370 21.279 1.00 97.50 108 LEU A C 1
ATOM 802 O O . LEU A 1 108 ? -14.904 0.650 22.427 1.00 97.50 108 LEU A O 1
ATOM 806 N N . GLU A 1 109 ? -15.251 0.764 20.211 1.00 96.94 109 GLU A N 1
ATOM 807 C CA . GLU A 1 109 ? -16.509 1.517 20.280 1.00 96.94 109 GLU A CA 1
ATOM 808 C C . GLU A 1 109 ? -17.574 0.723 21.042 1.00 96.94 109 GLU A C 1
ATOM 810 O O . GLU A 1 109 ? -18.138 1.225 22.010 1.00 96.94 109 GLU A O 1
ATOM 815 N N . THR A 1 110 ? -17.750 -0.558 20.700 1.00 96.81 110 THR A N 1
ATOM 816 C CA . THR A 1 110 ? -18.703 -1.450 21.380 1.00 96.81 110 THR A CA 1
ATOM 817 C C . THR A 1 110 ? -18.381 -1.587 22.869 1.00 96.81 110 THR A C 1
ATOM 819 O O . THR A 1 110 ? -19.254 -1.392 23.710 1.00 96.81 110 THR A O 1
ATOM 822 N N . ALA A 1 111 ? -17.120 -1.860 23.222 1.00 94.62 111 ALA A N 1
ATOM 823 C CA . ALA A 1 111 ? -16.708 -1.985 24.621 1.00 94.62 111 ALA A CA 1
ATOM 824 C C . ALA A 1 111 ? -16.863 -0.665 25.397 1.00 94.62 111 ALA A C 1
ATOM 826 O O . ALA A 1 111 ? -17.144 -0.674 26.597 1.00 94.62 111 ALA A O 1
ATOM 827 N N . THR A 1 112 ? -16.683 0.475 24.722 1.00 96.50 112 THR A N 1
ATOM 828 C CA . THR A 1 112 ? -16.899 1.802 25.310 1.00 96.50 112 THR A CA 1
ATOM 829 C C . THR A 1 112 ? -18.377 2.012 25.607 1.00 96.50 112 THR A C 1
ATOM 831 O O . THR A 1 112 ? -18.720 2.388 26.728 1.00 96.50 112 THR A O 1
ATOM 834 N N . ASP A 1 113 ? -19.249 1.727 24.641 1.00 96.44 113 ASP A N 1
ATOM 835 C CA . ASP A 1 113 ? -20.696 1.866 24.789 1.00 96.44 113 ASP A CA 1
ATOM 836 C C . ASP A 1 113 ? -21.242 0.945 25.884 1.00 96.44 113 ASP A C 1
ATOM 838 O O . ASP A 1 113 ? -21.986 1.400 26.754 1.00 96.44 113 ASP A O 1
ATOM 842 N N . GLU A 1 114 ? -20.826 -0.324 25.903 1.00 94.50 114 GLU A N 1
ATOM 843 C CA . GLU A 1 114 ? -21.201 -1.290 26.941 1.00 94.50 114 GLU A CA 1
ATOM 844 C C . GLU A 1 114 ? -20.789 -0.811 28.339 1.00 94.50 114 GLU A C 1
ATOM 846 O O . GLU A 1 114 ? -21.595 -0.844 29.273 1.00 94.50 114 GLU A O 1
ATOM 851 N N . PHE A 1 115 ? -19.559 -0.307 28.483 1.00 93.81 115 PHE A N 1
ATOM 852 C CA . PHE A 1 115 ? -19.072 0.227 29.752 1.00 93.81 115 PHE A CA 1
ATOM 853 C C . PHE A 1 115 ? -19.868 1.457 30.202 1.00 93.81 115 PHE A C 1
ATOM 855 O O . PHE A 1 115 ? -20.268 1.542 31.364 1.00 93.81 115 PHE A O 1
ATOM 862 N N . GLN A 1 116 ? -20.142 2.400 29.296 1.00 93.00 116 GLN A N 1
ATOM 863 C CA . GLN A 1 116 ? -20.917 3.604 29.613 1.00 93.00 116 GLN A CA 1
ATOM 864 C C . GLN A 1 116 ? -22.362 3.272 29.998 1.00 93.00 116 GLN A C 1
ATOM 866 O O . GLN A 1 116 ? -22.880 3.821 30.973 1.00 93.00 116 GLN A O 1
ATOM 871 N N . GLN A 1 117 ? -23.005 2.353 29.274 1.00 92.94 117 GLN A N 1
ATOM 872 C CA . GLN A 1 117 ? -24.361 1.898 29.579 1.00 92.94 117 GLN A CA 1
ATOM 873 C C . GLN A 1 117 ? -24.425 1.196 30.936 1.00 92.94 117 GLN A C 1
ATOM 875 O O . GLN A 1 117 ? -25.305 1.501 31.744 1.00 92.94 117 GLN A O 1
ATOM 880 N N . LEU A 1 118 ? -23.475 0.298 31.220 1.00 92.12 118 LEU A N 1
ATOM 881 C CA . LEU A 1 118 ? -23.395 -0.375 32.514 1.00 92.12 118 LEU A CA 1
ATOM 882 C C . LEU A 1 118 ? -23.191 0.640 33.642 1.00 92.12 118 LEU A C 1
ATOM 884 O O . LEU A 1 118 ? -23.898 0.593 34.646 1.00 92.12 118 LEU A O 1
ATOM 888 N N . LYS A 1 119 ? -22.273 1.591 33.455 1.00 89.88 119 LYS A N 1
ATOM 889 C CA . LYS A 1 119 ? -22.000 2.642 34.434 1.00 89.88 119 LYS A CA 1
ATOM 890 C C . LYS A 1 119 ? -23.241 3.491 34.723 1.00 89.88 119 LYS A C 1
ATOM 892 O O . LYS A 1 119 ? -23.561 3.711 35.888 1.00 89.88 119 LYS A O 1
ATOM 897 N N . GLN A 1 120 ? -23.973 3.920 33.692 1.00 90.00 120 GLN A N 1
ATOM 898 C CA . GLN A 1 120 ? -25.225 4.670 33.863 1.00 90.00 120 GLN A CA 1
ATOM 899 C C . GLN A 1 120 ? -26.308 3.851 34.568 1.00 90.00 120 GLN A C 1
ATOM 901 O O . GLN A 1 120 ? -26.981 4.372 35.455 1.00 90.00 120 GLN A O 1
ATOM 906 N N . SER A 1 121 ? -26.468 2.576 34.201 1.00 89.12 121 SER A N 1
ATOM 907 C CA . SER A 1 121 ? -27.462 1.692 34.818 1.00 89.12 121 SER A CA 1
ATOM 908 C C . SER A 1 121 ? -27.200 1.448 36.304 1.00 89.12 121 SER A C 1
ATOM 910 O O . SER A 1 121 ? -28.153 1.175 37.029 1.00 89.12 121 SER A O 1
ATOM 912 N N . LEU A 1 122 ? -25.937 1.477 36.731 1.00 86.81 122 LEU A N 1
ATOM 913 C CA . LEU A 1 122 ? -25.534 1.168 38.102 1.00 86.81 122 LEU A CA 1
ATOM 914 C C . LEU A 1 122 ? -25.459 2.402 39.009 1.00 86.81 122 LEU A C 1
ATOM 916 O O . LEU A 1 122 ? -25.731 2.288 40.197 1.00 86.81 122 LEU A O 1
ATOM 920 N N . LEU A 1 123 ? -25.080 3.567 38.474 1.00 83.12 123 LEU A N 1
ATOM 921 C CA . LEU A 1 123 ? -24.824 4.768 39.284 1.00 83.12 123 LEU A CA 1
ATOM 922 C C . LEU A 1 123 ? -25.909 5.847 39.160 1.00 83.12 123 LEU A C 1
ATOM 924 O O . LEU A 1 123 ? -25.959 6.768 39.976 1.00 83.12 123 LEU A O 1
ATOM 928 N N . GLY A 1 124 ? -26.797 5.761 38.164 1.00 73.44 124 GLY A N 1
ATOM 929 C CA . GLY A 1 124 ? -27.799 6.801 37.920 1.00 73.44 124 GLY A CA 1
ATOM 930 C C . GLY A 1 124 ? -27.187 8.212 37.887 1.00 73.44 124 GLY A C 1
ATOM 931 O O . GLY A 1 124 ? -26.019 8.394 37.548 1.00 73.44 124 GLY A O 1
ATOM 932 N N . THR A 1 125 ? -27.970 9.236 38.236 1.00 57.84 125 THR A N 1
ATOM 933 C CA . THR A 1 125 ? -27.490 10.631 38.308 1.00 57.84 125 THR A CA 1
ATOM 934 C C . THR A 1 125 ? -26.986 11.050 39.692 1.00 57.84 125 THR A C 1
ATOM 936 O O . THR A 1 125 ? -26.399 12.122 39.805 1.00 57.84 125 THR A O 1
ATOM 939 N N . GLU A 1 126 ? -27.213 10.246 40.737 1.00 59.97 126 GLU A N 1
ATOM 940 C CA . GLU A 1 126 ? -26.980 10.647 42.137 1.00 59.97 126 GLU A CA 1
ATOM 941 C C . GLU A 1 126 ? -26.294 9.582 43.019 1.00 59.97 126 GLU A C 1
ATOM 943 O O . GLU A 1 126 ? -25.917 9.913 44.143 1.00 59.97 126 GLU A O 1
ATOM 948 N N . GLN A 1 127 ? -26.094 8.335 42.562 1.00 68.88 127 GLN A N 1
ATOM 949 C CA . GLN A 1 127 ? -25.406 7.318 43.373 1.00 68.88 127 GLN A CA 1
ATOM 950 C C . GLN A 1 127 ? -23.891 7.374 43.174 1.00 68.88 127 GLN A C 1
ATOM 952 O O . GLN A 1 127 ? -23.386 7.599 42.072 1.00 68.88 127 GLN A O 1
ATOM 957 N N . SER A 1 128 ? -23.156 7.148 44.262 1.00 74.88 128 SER A N 1
ATOM 958 C CA . SER A 1 128 ? -21.700 7.019 44.219 1.00 74.88 128 SER A CA 1
ATOM 959 C C . SER A 1 128 ? -21.294 5.555 44.057 1.00 74.88 128 SER A C 1
ATOM 961 O O . SER A 1 128 ? -22.008 4.652 44.481 1.00 74.88 128 SER A O 1
ATOM 963 N N . GLU A 1 129 ? -20.107 5.298 43.498 1.00 71.81 129 GLU A N 1
ATOM 964 C CA . GLU A 1 129 ? -19.556 3.932 43.376 1.00 71.81 129 GLU A CA 1
ATOM 965 C C . GLU A 1 129 ? -19.414 3.219 44.734 1.00 71.81 129 GLU A C 1
ATOM 967 O O . GLU A 1 129 ? -19.401 1.992 44.785 1.00 71.81 129 GLU A O 1
ATOM 972 N N . SER A 1 130 ? -19.380 3.972 45.839 1.00 76.56 130 SER A N 1
ATOM 973 C CA . SER A 1 130 ? -19.420 3.459 47.214 1.00 76.56 130 SER A CA 1
ATOM 974 C C . SER A 1 130 ? -20.728 2.764 47.594 1.00 76.56 130 SER A C 1
ATOM 976 O O . SER A 1 130 ? -20.738 1.997 48.555 1.00 76.56 130 SER A O 1
ATOM 978 N N . ASP A 1 131 ? -21.811 3.044 46.869 1.00 80.31 131 ASP A N 1
ATOM 979 C CA . ASP A 1 131 ? -23.152 2.529 47.150 1.00 80.31 131 ASP A CA 1
ATOM 980 C C . ASP A 1 131 ? -23.460 1.258 46.337 1.00 80.31 131 ASP A C 1
ATOM 982 O O . ASP A 1 131 ? -24.511 0.643 46.527 1.00 80.31 131 ASP A O 1
ATOM 986 N N . LEU A 1 132 ? -22.542 0.852 45.446 1.00 83.69 132 LEU A N 1
ATOM 987 C CA . LEU A 1 132 ? -22.651 -0.374 44.661 1.00 83.69 132 LEU A CA 1
ATOM 988 C C . LEU A 1 132 ? -22.463 -1.610 45.541 1.00 83.69 132 LEU A C 1
ATOM 990 O O . LEU A 1 132 ? -21.562 -1.695 46.380 1.00 83.69 132 LEU A O 1
ATOM 994 N N . THR A 1 133 ? -23.275 -2.631 45.289 1.00 86.88 133 THR A N 1
ATOM 995 C CA . THR A 1 133 ? -23.063 -3.960 45.860 1.00 86.88 133 THR A CA 1
ATOM 996 C C . THR A 1 133 ? -21.765 -4.578 45.329 1.00 86.88 133 THR A C 1
ATOM 998 O O . THR A 1 133 ? -21.281 -4.253 44.242 1.00 86.88 133 THR A O 1
ATOM 1001 N N . GLY A 1 134 ? -21.199 -5.535 46.074 1.00 88.56 134 GLY A N 1
ATOM 1002 C CA . GLY A 1 134 ? -19.967 -6.218 45.658 1.00 88.56 134 GLY A CA 1
ATOM 1003 C C . GLY A 1 134 ? -20.076 -6.904 44.288 1.00 88.56 134 GLY A C 1
ATOM 1004 O O . GLY A 1 134 ? -19.091 -6.987 43.552 1.00 88.56 134 GLY A O 1
ATOM 1005 N N . GLU A 1 135 ? -21.274 -7.349 43.910 1.00 89.75 135 GLU A N 1
ATOM 1006 C CA . GLU A 1 135 ? -21.529 -7.960 42.606 1.00 89.75 135 GLU A CA 1
ATOM 1007 C C . GLU A 1 135 ? -21.599 -6.925 41.472 1.00 89.75 135 GLU A C 1
ATOM 1009 O O . GLU A 1 135 ? -21.013 -7.132 40.408 1.00 89.75 135 GLU A O 1
ATOM 1014 N N . GLU A 1 136 ? -22.224 -5.770 41.702 1.00 90.88 136 GLU A N 1
ATOM 1015 C CA . GLU A 1 136 ? -22.257 -4.661 40.738 1.00 90.88 136 GLU A CA 1
ATOM 1016 C C . GLU A 1 136 ? -20.862 -4.087 40.487 1.00 90.88 136 GLU A C 1
ATOM 1018 O O . GLU A 1 136 ? -20.476 -3.882 39.335 1.00 90.88 136 GLU A O 1
ATOM 1023 N N . LEU A 1 137 ? -20.068 -3.924 41.549 1.00 89.81 137 LEU A N 1
ATOM 1024 C CA . LEU A 1 137 ? -18.678 -3.488 41.446 1.00 89.81 137 LEU A CA 1
ATOM 1025 C C . LEU A 1 137 ? -17.837 -4.491 40.642 1.00 89.81 137 LEU A C 1
ATOM 1027 O O . LEU A 1 137 ? -17.023 -4.106 39.805 1.00 89.81 137 LEU A O 1
ATOM 1031 N N . THR A 1 138 ? -18.068 -5.792 40.837 1.00 92.62 138 THR A N 1
ATOM 1032 C CA . THR A 1 138 ? -17.390 -6.850 40.069 1.00 92.62 138 THR A CA 1
ATOM 1033 C C . THR A 1 138 ? -17.747 -6.788 38.581 1.00 92.62 138 THR A C 1
ATOM 1035 O O . THR A 1 138 ? -16.863 -6.916 37.726 1.00 92.62 138 THR A O 1
ATOM 1038 N N . ARG A 1 139 ? -19.023 -6.552 38.249 1.00 91.06 139 ARG A N 1
ATOM 1039 C CA . ARG A 1 139 ? -19.479 -6.381 36.860 1.00 91.06 139 ARG A CA 1
ATOM 1040 C C . ARG A 1 139 ? -18.863 -5.142 36.212 1.00 91.06 139 ARG A C 1
ATOM 1042 O O . ARG A 1 139 ? -18.378 -5.238 35.085 1.00 91.06 139 ARG A O 1
ATOM 1049 N N . LEU A 1 140 ? -18.835 -4.014 36.923 1.00 91.62 140 LEU A N 1
ATOM 1050 C CA . LEU A 1 140 ? -18.237 -2.769 36.439 1.00 91.62 140 LEU A CA 1
ATOM 1051 C C . LEU A 1 140 ? -16.731 -2.928 36.185 1.00 91.62 140 LEU A C 1
ATOM 1053 O O . LEU A 1 140 ? -16.264 -2.610 35.093 1.00 91.62 140 LEU A O 1
ATOM 1057 N N . ASN A 1 141 ? -15.998 -3.522 37.132 1.00 93.00 141 ASN A N 1
ATOM 1058 C CA . ASN A 1 141 ? -14.565 -3.803 36.993 1.00 93.00 141 ASN A CA 1
ATOM 1059 C C . ASN A 1 141 ? -14.265 -4.740 35.812 1.00 93.00 141 ASN A C 1
ATOM 1061 O O . ASN A 1 141 ? -13.279 -4.557 35.099 1.00 93.00 141 ASN A O 1
ATOM 1065 N N . SER A 1 142 ? -15.122 -5.738 35.577 1.00 94.19 142 SER A N 1
ATOM 1066 C CA . SER A 1 142 ? -14.977 -6.653 34.436 1.00 94.19 142 SER A CA 1
ATOM 1067 C C . SER A 1 142 ? -15.194 -5.932 33.102 1.00 94.19 142 SER A C 1
ATOM 1069 O O . SER A 1 142 ? -14.432 -6.128 32.158 1.00 94.19 142 SER A O 1
ATOM 1071 N N . SER A 1 143 ? -16.197 -5.053 33.029 1.00 93.50 143 SER A N 1
ATOM 1072 C CA . SER A 1 143 ? -16.445 -4.230 31.842 1.00 93.50 143 SER A CA 1
ATOM 1073 C C . SER A 1 143 ? -15.318 -3.225 31.589 1.00 93.50 143 SER A C 1
ATOM 1075 O O . SER A 1 143 ? -14.935 -3.022 30.439 1.00 93.50 143 SER A O 1
ATOM 1077 N N . GLU A 1 144 ? -14.745 -2.632 32.639 1.00 94.25 144 GLU A N 1
ATOM 1078 C CA . GLU A 1 144 ? -13.576 -1.757 32.515 1.00 94.25 144 GLU A CA 1
ATOM 1079 C C . GLU A 1 144 ? -12.354 -2.524 31.990 1.00 94.25 144 GLU A C 1
ATOM 1081 O O . GLU A 1 144 ? -11.639 -2.041 31.111 1.00 94.25 144 GLU A O 1
ATOM 1086 N N . ALA A 1 145 ? -12.122 -3.743 32.486 1.00 95.56 145 ALA A N 1
ATOM 1087 C CA . ALA A 1 145 ? -11.057 -4.604 31.984 1.00 95.56 145 ALA A CA 1
ATOM 1088 C C . ALA A 1 145 ? -11.249 -4.937 30.492 1.00 95.56 145 ALA A C 1
ATOM 1090 O O . ALA A 1 145 ? -10.289 -4.859 29.724 1.00 95.56 145 ALA A O 1
ATOM 1091 N N . ASN A 1 146 ? -12.481 -5.227 30.060 1.00 94.25 146 ASN A N 1
ATOM 1092 C CA . ASN A 1 146 ? -12.804 -5.444 28.646 1.00 94.25 146 ASN A CA 1
ATOM 1093 C C . ASN A 1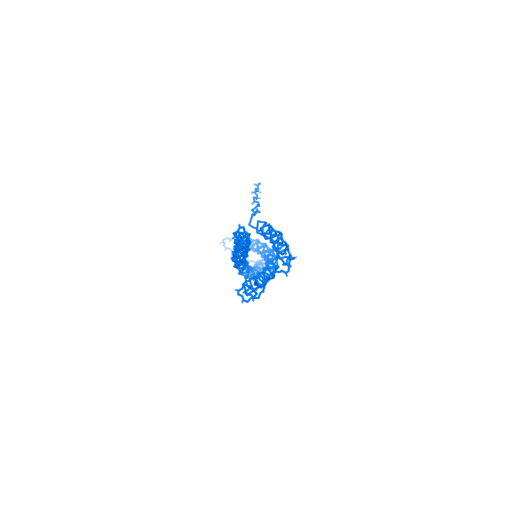 146 ? -12.510 -4.206 27.789 1.00 94.25 146 ASN A C 1
ATOM 1095 O O . ASN A 1 146 ? -11.880 -4.331 26.740 1.00 94.25 146 ASN A O 1
ATOM 1099 N N . LEU A 1 147 ? -12.893 -3.014 28.256 1.00 95.75 147 LEU A N 1
ATOM 1100 C CA . LEU A 1 147 ? -12.591 -1.755 27.575 1.00 95.75 147 LEU A CA 1
ATOM 1101 C C . LEU A 1 147 ? -11.078 -1.520 27.448 1.00 95.75 147 LEU A C 1
ATOM 1103 O O . LEU A 1 147 ? -10.589 -1.185 26.369 1.00 95.75 147 LEU A O 1
ATOM 1107 N N . ARG A 1 148 ? -10.314 -1.743 28.524 1.00 97.00 148 ARG A N 1
ATOM 1108 C CA . ARG A 1 148 ? -8.845 -1.624 28.500 1.00 97.00 148 ARG A CA 1
ATOM 1109 C C . ARG A 1 148 ? -8.213 -2.605 27.507 1.00 97.00 148 ARG A C 1
ATOM 1111 O O . ARG A 1 148 ? -7.324 -2.208 26.759 1.00 97.00 148 ARG A O 1
ATOM 1118 N N . ASN A 1 149 ? -8.701 -3.844 27.454 1.00 96.94 149 ASN A N 1
ATOM 1119 C CA . ASN A 1 149 ? -8.235 -4.844 26.491 1.00 96.94 149 ASN A CA 1
ATOM 1120 C C . ASN A 1 149 ? -8.562 -4.449 25.042 1.00 96.94 149 ASN A C 1
ATOM 1122 O O . ASN A 1 149 ? -7.713 -4.591 24.165 1.00 96.94 149 ASN A O 1
ATOM 1126 N N . ALA A 1 150 ? -9.765 -3.926 24.782 1.00 95.31 150 ALA A N 1
ATOM 1127 C CA . ALA A 1 150 ? -10.154 -3.457 23.453 1.00 95.31 150 ALA A CA 1
ATOM 1128 C C . ALA A 1 150 ? -9.300 -2.262 22.994 1.00 95.31 150 ALA A C 1
ATOM 1130 O O . ALA A 1 150 ? -8.880 -2.205 21.839 1.00 95.31 150 ALA A O 1
ATOM 1131 N N . LEU A 1 151 ? -8.982 -1.342 23.910 1.00 96.50 151 LEU A N 1
ATOM 1132 C CA . LEU A 1 151 ? -8.123 -0.191 23.636 1.00 96.50 151 LEU A CA 1
ATOM 1133 C C . LEU A 1 151 ? -6.680 -0.607 23.332 1.00 96.50 151 LEU A C 1
ATOM 1135 O O . LEU A 1 151 ? -6.064 -0.067 22.415 1.00 96.50 151 LEU A O 1
ATOM 1139 N N . GLU A 1 152 ? -6.151 -1.578 24.073 1.00 97.44 152 GLU A N 1
ATOM 1140 C CA . GLU A 1 152 ? -4.821 -2.127 23.816 1.00 97.44 152 GLU A CA 1
ATOM 1141 C C . GLU A 1 152 ? -4.762 -2.857 22.467 1.00 97.44 152 GLU A C 1
ATOM 1143 O O . GLU A 1 152 ? -3.852 -2.615 21.676 1.00 97.44 152 GLU A O 1
ATOM 1148 N N . ASN A 1 153 ? -5.777 -3.665 22.146 1.00 95.56 153 ASN A N 1
ATOM 1149 C CA . ASN A 1 153 ? -5.891 -4.302 20.835 1.00 95.56 153 ASN A CA 1
ATOM 1150 C C . ASN A 1 153 ? -5.929 -3.259 19.702 1.00 95.56 153 ASN A C 1
ATOM 1152 O O . ASN A 1 153 ? -5.215 -3.379 18.706 1.00 95.56 153 ASN A O 1
ATOM 1156 N N . TYR A 1 154 ? -6.712 -2.190 19.867 1.00 96.00 154 TYR A N 1
ATOM 1157 C CA . TYR A 1 154 ? -6.776 -1.113 18.881 1.00 96.00 154 TYR A CA 1
ATOM 1158 C C . TYR A 1 154 ? -5.420 -0.423 18.676 1.00 96.00 154 TYR A C 1
ATOM 1160 O O . TYR A 1 154 ? -5.020 -0.208 17.532 1.00 96.00 154 TYR A O 1
ATOM 1168 N N . ARG A 1 155 ? -4.673 -0.147 19.754 1.00 95.56 155 ARG A N 1
ATOM 1169 C CA . ARG A 1 155 ? -3.314 0.416 19.672 1.00 95.56 155 ARG A CA 1
ATOM 1170 C C . ARG A 1 155 ? -2.361 -0.478 18.888 1.00 95.56 155 ARG A C 1
ATOM 1172 O O . ARG A 1 155 ? -1.762 -0.014 17.926 1.00 95.56 155 ARG A O 1
ATOM 1179 N N . GLN A 1 156 ? -2.290 -1.760 19.240 1.00 95.56 156 GLN A N 1
ATOM 1180 C CA . GLN A 1 156 ? -1.436 -2.722 18.537 1.00 95.56 156 GLN A CA 1
ATOM 1181 C C . GLN A 1 156 ? -1.794 -2.806 17.050 1.00 95.56 156 GLN A C 1
ATOM 1183 O O . GLN A 1 156 ? -0.922 -2.886 16.187 1.00 95.56 156 GLN A O 1
ATOM 1188 N N . THR A 1 157 ? -3.086 -2.738 16.727 1.00 94.50 157 THR A N 1
ATOM 1189 C CA . THR A 1 157 ? -3.539 -2.802 15.337 1.00 94.50 157 THR A CA 1
ATOM 1190 C C . THR A 1 157 ? -3.187 -1.537 14.545 1.00 94.50 157 THR A C 1
ATOM 1192 O O . THR A 1 157 ? -2.861 -1.638 13.362 1.00 94.50 157 THR A O 1
ATOM 1195 N N . ILE A 1 158 ? -3.189 -0.357 15.179 1.00 95.75 158 ILE A N 1
ATOM 1196 C CA . ILE A 1 158 ? -2.655 0.874 14.572 1.00 95.75 158 ILE A CA 1
ATOM 1197 C C . ILE A 1 158 ? -1.161 0.720 14.286 1.00 95.75 158 ILE A C 1
ATOM 1199 O O . ILE A 1 158 ? -0.746 0.988 13.162 1.00 95.75 158 ILE A O 1
ATOM 1203 N N . ASP A 1 159 ? -0.372 0.228 15.243 1.00 95.19 159 ASP A N 1
ATOM 1204 C CA . ASP A 1 159 ? 1.072 0.044 15.047 1.00 95.19 159 ASP A CA 1
ATOM 1205 C C . ASP A 1 159 ? 1.361 -0.898 13.862 1.00 95.19 159 ASP A C 1
ATOM 1207 O O . ASP A 1 159 ? 2.251 -0.651 13.041 1.00 95.19 159 ASP A O 1
ATOM 1211 N N . HIS A 1 160 ? 0.567 -1.964 13.716 1.00 90.75 160 HIS A N 1
ATOM 1212 C CA . HIS A 1 160 ? 0.640 -2.864 12.564 1.00 90.75 160 HIS A CA 1
ATOM 1213 C C . HIS A 1 160 ? 0.251 -2.189 11.243 1.00 90.75 160 HIS A C 1
ATOM 1215 O O . HIS A 1 160 ? 0.901 -2.434 10.221 1.00 90.75 160 HIS A O 1
ATOM 1221 N N . TYR A 1 161 ? -0.784 -1.348 11.249 1.00 94.44 161 TYR A N 1
ATOM 1222 C CA . TYR A 1 161 ? -1.190 -0.566 10.083 1.00 94.44 161 TYR A CA 1
ATOM 1223 C C . TYR A 1 161 ? -0.098 0.425 9.661 1.00 94.44 161 TYR A C 1
ATOM 1225 O O . TYR A 1 161 ? 0.271 0.458 8.486 1.00 94.44 161 TYR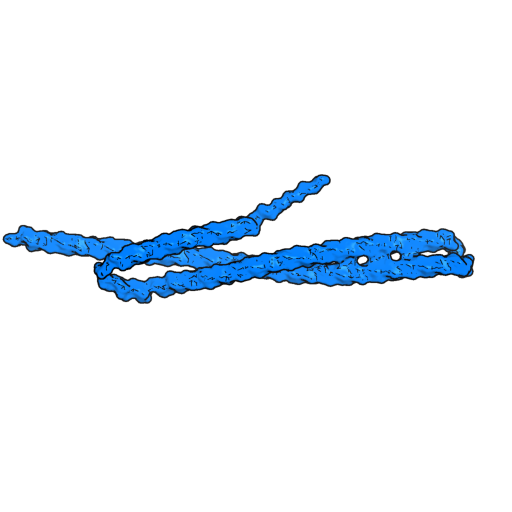 A O 1
ATOM 1233 N N . ASP A 1 162 ? 0.486 1.162 10.605 1.00 95.50 162 ASP A N 1
ATOM 1234 C CA . ASP A 1 162 ? 1.551 2.130 10.333 1.00 95.50 162 ASP A CA 1
ATOM 1235 C C . ASP A 1 162 ? 2.809 1.445 9.781 1.00 95.50 162 ASP A C 1
ATOM 1237 O O . ASP A 1 162 ? 3.419 1.922 8.816 1.00 95.50 162 ASP A O 1
ATOM 1241 N N . ALA A 1 163 ? 3.165 0.272 10.314 1.00 94.38 163 ALA A N 1
ATOM 1242 C CA . ALA A 1 163 ? 4.257 -0.539 9.784 1.00 94.38 163 ALA A CA 1
ATOM 1243 C C . ALA A 1 163 ? 3.979 -1.033 8.351 1.00 94.38 163 ALA A C 1
ATOM 1245 O O . ALA A 1 163 ? 4.860 -0.961 7.487 1.00 94.38 163 ALA A O 1
ATOM 1246 N N . ALA A 1 164 ? 2.760 -1.512 8.072 1.00 92.12 164 ALA A N 1
ATOM 1247 C CA . ALA A 1 164 ? 2.357 -1.934 6.730 1.00 92.12 164 ALA A CA 1
ATOM 1248 C C . ALA A 1 164 ? 2.378 -0.759 5.740 1.00 92.12 164 ALA A C 1
ATOM 1250 O O . ALA A 1 164 ? 2.876 -0.903 4.622 1.00 92.12 164 ALA A O 1
ATOM 1251 N N . LYS A 1 165 ? 1.912 0.418 6.170 1.00 93.12 165 LYS A N 1
ATOM 1252 C CA . LYS A 1 165 ? 1.912 1.638 5.366 1.00 93.12 165 LYS A CA 1
ATOM 1253 C C . LYS A 1 165 ? 3.327 2.099 5.022 1.00 93.12 165 LYS A C 1
ATOM 1255 O O . LYS A 1 165 ? 3.610 2.356 3.856 1.00 93.12 165 LYS A O 1
ATOM 1260 N N . SER A 1 166 ? 4.223 2.143 6.006 1.00 93.06 166 SER A N 1
ATOM 1261 C CA . SER A 1 166 ? 5.633 2.493 5.791 1.00 93.06 166 SER A CA 1
ATOM 1262 C C . SER A 1 166 ? 6.309 1.542 4.793 1.00 93.06 166 SER A C 1
ATOM 1264 O O . SER A 1 166 ? 7.004 1.981 3.874 1.00 93.06 166 SER A O 1
ATOM 1266 N N . SER A 1 167 ? 6.035 0.235 4.905 1.00 90.38 167 SER A N 1
ATOM 1267 C CA . SER A 1 167 ? 6.531 -0.762 3.950 1.00 90.38 167 SER A CA 1
ATOM 1268 C C . SER A 1 167 ? 5.990 -0.533 2.536 1.00 90.38 167 SER A C 1
ATOM 1270 O O . SER A 1 167 ? 6.750 -0.648 1.577 1.00 90.38 167 SER A O 1
ATOM 1272 N N . TYR A 1 168 ? 4.701 -0.216 2.393 1.00 91.69 168 TYR A N 1
ATOM 1273 C CA . TYR A 1 168 ? 4.095 0.091 1.098 1.00 91.69 168 TYR A CA 1
ATOM 1274 C C . TYR A 1 168 ? 4.711 1.345 0.464 1.00 91.69 168 TYR A C 1
ATOM 1276 O O . TYR A 1 168 ? 5.128 1.301 -0.694 1.00 91.69 168 TYR A O 1
ATOM 1284 N N . ASP A 1 169 ? 4.835 2.435 1.229 1.00 87.44 169 ASP A N 1
ATOM 1285 C CA . ASP A 1 169 ? 5.378 3.711 0.749 1.00 87.44 169 ASP A CA 1
ATOM 1286 C C . ASP A 1 169 ? 6.843 3.552 0.275 1.00 87.44 169 ASP A C 1
ATOM 1288 O O . ASP A 1 169 ? 7.229 4.089 -0.768 1.00 87.44 169 ASP A O 1
ATOM 1292 N N . ALA A 1 170 ? 7.649 2.742 0.975 1.00 83.75 170 ALA A N 1
ATOM 1293 C CA . ALA A 1 170 ? 9.017 2.418 0.564 1.00 83.75 170 ALA A CA 1
ATOM 1294 C C . ALA A 1 170 ? 9.072 1.613 -0.751 1.00 83.75 170 ALA A C 1
ATOM 1296 O O . ALA A 1 170 ? 9.850 1.940 -1.653 1.00 83.75 170 ALA A O 1
ATOM 1297 N N . THR A 1 171 ? 8.234 0.582 -0.902 1.00 83.81 171 THR A N 1
ATOM 1298 C CA . THR A 1 171 ? 8.166 -0.211 -2.144 1.00 83.81 171 THR A CA 1
ATOM 1299 C C . THR A 1 171 ? 7.638 0.622 -3.320 1.00 83.81 171 THR A C 1
ATOM 1301 O O . THR A 1 171 ? 8.116 0.467 -4.449 1.00 83.81 171 THR A O 1
ATOM 1304 N N . ALA A 1 172 ? 6.705 1.546 -3.075 1.00 81.38 172 ALA A N 1
ATOM 1305 C CA . ALA A 1 172 ? 6.206 2.474 -4.087 1.00 81.38 172 ALA A CA 1
ATOM 1306 C C . ALA A 1 172 ? 7.315 3.406 -4.608 1.00 81.38 172 ALA A C 1
ATOM 1308 O O . ALA A 1 172 ? 7.457 3.576 -5.820 1.00 81.38 172 ALA A O 1
ATOM 1309 N N . LEU A 1 173 ? 8.163 3.937 -3.717 1.00 81.56 173 LEU A N 1
ATOM 1310 C CA . LEU A 1 173 ? 9.313 4.767 -4.096 1.00 81.56 173 LEU A CA 1
ATOM 1311 C C . LEU A 1 173 ? 10.338 3.998 -4.950 1.00 81.56 173 LEU A C 1
ATOM 1313 O O . LEU A 1 173 ? 10.834 4.514 -5.958 1.00 81.56 173 LEU A O 1
ATOM 1317 N N . ASN A 1 174 ? 10.631 2.749 -4.579 1.00 79.81 174 ASN A N 1
ATOM 1318 C CA . ASN A 1 174 ? 11.513 1.883 -5.365 1.00 79.81 174 ASN A CA 1
ATOM 1319 C C . ASN A 1 174 ? 10.936 1.620 -6.763 1.00 79.81 174 ASN A C 1
ATOM 1321 O O . ASN A 1 174 ? 11.653 1.700 -7.760 1.00 79.81 174 ASN A O 1
ATOM 1325 N N . SER A 1 175 ? 9.629 1.370 -6.847 1.00 78.81 175 SER A N 1
ATOM 1326 C CA . SER A 1 175 ? 8.940 1.116 -8.116 1.00 78.81 175 SER A CA 1
ATOM 1327 C C . SER A 1 175 ? 8.961 2.336 -9.040 1.00 78.81 175 SER A C 1
ATOM 1329 O O . SER A 1 175 ? 9.272 2.194 -10.222 1.00 78.81 175 SER A O 1
ATOM 1331 N N . ALA A 1 176 ? 8.735 3.537 -8.497 1.00 79.38 176 ALA A N 1
ATOM 1332 C CA . ALA A 1 176 ? 8.851 4.791 -9.243 1.00 79.38 176 ALA A CA 1
ATOM 1333 C C . ALA A 1 176 ? 10.278 5.024 -9.776 1.00 79.38 176 ALA A C 1
ATOM 1335 O O . ALA A 1 176 ? 10.465 5.474 -10.906 1.00 79.38 176 ALA A O 1
ATOM 1336 N N . SER A 1 177 ? 11.298 4.665 -8.990 1.00 80.12 177 SER A N 1
ATOM 1337 C CA . SER A 1 177 ? 12.701 4.770 -9.414 1.00 80.12 177 SER A CA 1
ATOM 1338 C C . SER A 1 177 ? 13.022 3.823 -10.579 1.00 80.12 177 SER A C 1
ATOM 1340 O O . SER A 1 177 ? 13.718 4.206 -11.520 1.00 80.12 177 SER A O 1
ATOM 1342 N N . ILE A 1 178 ? 12.475 2.602 -10.557 1.00 77.19 178 ILE A N 1
ATOM 1343 C CA . ILE A 1 178 ? 12.613 1.631 -11.654 1.00 77.19 178 ILE A CA 1
ATOM 1344 C C . ILE A 1 178 ? 11.894 2.125 -12.920 1.00 77.19 178 ILE A C 1
ATOM 1346 O O . ILE A 1 178 ? 12.424 1.985 -14.021 1.00 77.19 178 ILE A O 1
ATOM 1350 N N . GLU A 1 179 ? 10.714 2.732 -12.787 1.00 80.56 179 GLU A N 1
ATOM 1351 C CA . GLU A 1 179 ? 9.958 3.295 -13.915 1.00 80.56 179 GLU A CA 1
ATOM 1352 C C . GLU A 1 179 ? 10.694 4.467 -14.589 1.00 80.56 179 GLU A C 1
ATOM 1354 O O . GLU A 1 179 ? 10.760 4.547 -15.821 1.00 80.56 179 GLU A O 1
ATOM 1359 N N . ALA A 1 180 ? 11.335 5.330 -13.795 1.00 80.75 180 ALA A N 1
ATOM 1360 C CA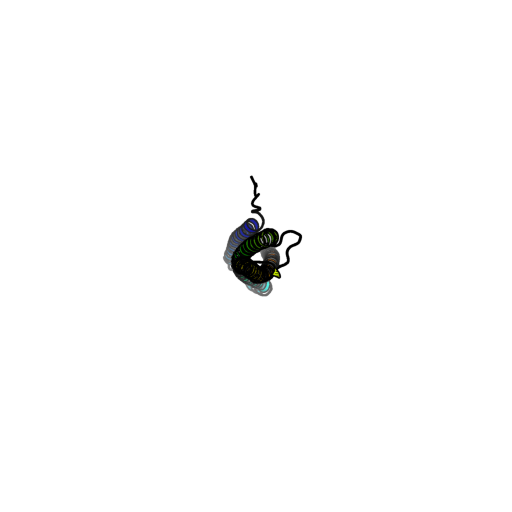 . ALA A 1 180 ? 12.203 6.384 -14.312 1.00 80.75 180 ALA A CA 1
ATOM 1361 C C . ALA A 1 180 ? 13.403 5.810 -15.091 1.00 80.75 180 ALA A C 1
ATOM 1363 O O . ALA A 1 180 ? 13.695 6.272 -16.195 1.00 80.75 180 ALA A O 1
ATOM 1364 N N . ALA A 1 181 ? 14.060 4.767 -14.565 1.00 78.56 181 ALA A N 1
ATOM 1365 C CA . ALA A 1 181 ? 15.170 4.096 -15.248 1.00 78.56 181 ALA A CA 1
ATOM 1366 C C . ALA A 1 181 ? 14.734 3.430 -16.566 1.00 78.56 181 ALA A C 1
ATOM 1368 O O . ALA A 1 181 ? 15.439 3.523 -17.570 1.00 78.56 181 ALA A O 1
ATOM 1369 N N . LEU A 1 182 ? 13.552 2.803 -16.589 1.00 79.25 182 LEU A N 1
ATOM 1370 C CA . LEU A 1 182 ? 12.985 2.204 -17.799 1.00 79.25 182 LEU A CA 1
ATOM 1371 C C . LEU A 1 182 ? 12.742 3.262 -18.885 1.00 79.25 182 LEU A C 1
ATOM 1373 O O . LEU A 1 182 ? 13.040 3.030 -20.058 1.00 79.25 182 LEU A O 1
ATOM 1377 N N . THR A 1 183 ? 12.232 4.428 -18.486 1.00 79.31 183 THR A N 1
ATOM 1378 C CA . THR A 1 183 ? 11.988 5.564 -19.384 1.00 79.31 183 THR A CA 1
ATOM 1379 C C . THR A 1 183 ? 13.297 6.098 -19.974 1.00 79.31 183 THR A C 1
ATOM 1381 O O . THR A 1 183 ? 13.381 6.307 -21.184 1.00 79.31 183 THR A O 1
ATOM 1384 N N . ASP A 1 184 ? 14.336 6.255 -19.149 1.00 80.56 184 ASP A N 1
ATOM 1385 C CA . ASP A 1 184 ? 15.661 6.717 -19.581 1.00 80.56 184 ASP A CA 1
ATOM 1386 C C . ASP A 1 184 ? 16.335 5.738 -20.560 1.00 80.56 184 ASP A C 1
ATOM 1388 O O . ASP A 1 184 ? 16.762 6.140 -21.644 1.00 80.56 184 ASP A O 1
ATOM 1392 N N . VAL A 1 185 ? 16.375 4.439 -20.234 1.00 76.12 185 VAL A N 1
ATOM 1393 C CA . VAL A 1 185 ? 16.976 3.419 -21.114 1.00 76.12 185 VAL A CA 1
ATOM 1394 C C . VAL A 1 185 ? 16.210 3.293 -22.429 1.00 76.12 185 VAL A C 1
ATOM 1396 O O . VAL A 1 185 ? 16.831 3.205 -23.488 1.00 76.12 185 VAL A O 1
ATOM 1399 N N . SER A 1 186 ? 14.877 3.360 -22.394 1.00 75.56 186 SER A N 1
ATOM 1400 C CA . SER A 1 186 ? 14.055 3.353 -23.612 1.00 75.56 186 SER A CA 1
ATOM 1401 C C . SER A 1 186 ? 14.337 4.571 -24.498 1.00 75.56 186 SER A C 1
ATOM 1403 O O . SER A 1 186 ? 14.463 4.430 -25.714 1.00 75.56 186 SER A O 1
ATOM 1405 N N . GLY A 1 187 ? 14.498 5.758 -23.901 1.00 75.69 187 GLY A N 1
ATOM 1406 C CA . GLY A 1 187 ? 14.886 6.970 -24.626 1.00 75.69 187 GLY A CA 1
ATOM 1407 C C . GLY A 1 187 ? 16.268 6.848 -25.273 1.00 75.69 187 GLY A C 1
ATOM 1408 O O . GLY A 1 187 ? 16.429 7.162 -26.449 1.00 75.69 187 GLY A O 1
ATOM 1409 N N . LYS A 1 188 ? 17.254 6.317 -24.540 1.00 76.44 188 LYS A N 1
ATOM 1410 C CA . LYS A 1 188 ? 18.613 6.074 -25.056 1.00 76.44 188 LYS A CA 1
ATOM 1411 C C . LYS A 1 188 ? 18.640 5.054 -26.191 1.00 76.44 188 LYS A C 1
ATOM 1413 O O . LYS A 1 188 ? 19.360 5.260 -27.165 1.00 76.44 188 LYS A O 1
ATOM 1418 N N . LEU A 1 189 ? 17.848 3.984 -26.089 1.00 74.19 189 LEU A N 1
ATOM 1419 C CA . LEU A 1 189 ? 17.675 3.011 -27.169 1.00 74.19 189 LEU A CA 1
ATOM 1420 C C . LEU A 1 189 ? 17.142 3.677 -28.431 1.00 74.19 189 LEU A C 1
ATOM 1422 O O . LEU A 1 189 ? 17.702 3.466 -29.501 1.00 74.19 189 LEU A O 1
ATOM 1426 N N . GLN A 1 190 ? 16.103 4.505 -28.309 1.00 71.62 190 GLN A N 1
ATOM 1427 C CA . GLN A 1 190 ? 15.538 5.211 -29.456 1.00 71.62 190 GLN A CA 1
ATOM 1428 C C . GLN A 1 190 ? 16.579 6.115 -30.131 1.00 71.62 190 GLN A C 1
ATOM 1430 O O . GLN A 1 190 ? 16.766 6.021 -31.341 1.00 71.62 190 GLN A O 1
ATOM 1435 N N . THR A 1 191 ? 17.319 6.911 -29.353 1.00 74.62 191 THR A N 1
ATOM 1436 C CA . THR A 1 191 ? 18.393 7.762 -29.888 1.00 74.62 191 THR A CA 1
ATOM 1437 C C . THR A 1 191 ? 19.480 6.942 -30.587 1.00 74.62 191 THR A C 1
ATOM 1439 O O . THR A 1 191 ? 19.856 7.257 -31.713 1.00 74.62 191 THR A O 1
ATOM 1442 N N . GLY A 1 192 ? 19.954 5.854 -29.967 1.00 68.44 192 GLY A N 1
ATOM 1443 C CA . GLY A 1 192 ? 20.975 4.991 -30.569 1.00 68.44 192 GLY A CA 1
ATOM 1444 C C . GLY A 1 192 ? 20.506 4.324 -31.868 1.00 68.44 192 GLY A C 1
ATOM 1445 O O . GLY A 1 192 ? 21.295 4.125 -32.792 1.00 68.44 192 GLY A O 1
ATOM 1446 N N . LEU A 1 193 ? 19.212 4.008 -31.976 1.00 67.06 193 LEU A N 1
ATOM 1447 C CA . LEU A 1 193 ? 18.614 3.466 -33.198 1.00 67.06 193 LEU A CA 1
ATOM 1448 C C . LEU A 1 193 ? 18.551 4.500 -34.322 1.00 67.06 193 LEU A C 1
ATOM 1450 O O . LEU A 1 193 ? 18.803 4.158 -35.483 1.00 67.06 193 LEU A O 1
ATOM 1454 N N . ASP A 1 194 ? 18.231 5.746 -33.987 1.00 67.81 194 ASP A N 1
ATOM 1455 C CA . ASP A 1 194 ? 18.203 6.848 -34.945 1.00 67.81 194 ASP A CA 1
ATOM 1456 C C . ASP A 1 194 ? 19.621 7.136 -35.477 1.00 67.81 194 ASP A C 1
ATOM 1458 O O . ASP A 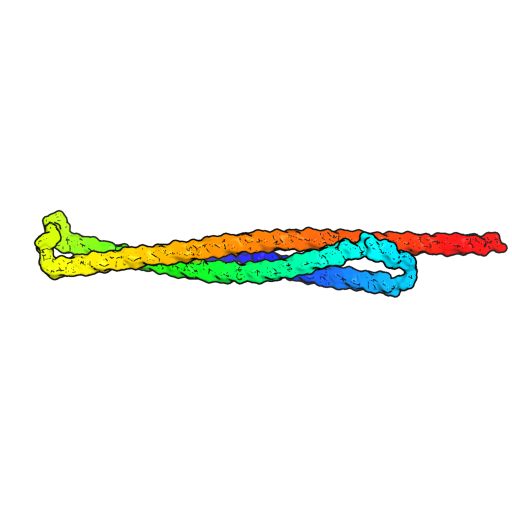1 194 ? 19.818 7.249 -36.691 1.00 67.81 194 ASP A O 1
ATOM 1462 N N . GLU A 1 195 ? 20.629 7.139 -34.597 1.00 66.00 195 GLU A N 1
ATOM 1463 C CA . GLU A 1 195 ? 22.047 7.288 -34.955 1.00 66.00 195 GLU A CA 1
ATOM 1464 C C . GLU A 1 195 ? 22.557 6.142 -35.839 1.00 66.00 195 GLU A C 1
ATOM 1466 O O . GLU A 1 195 ? 23.183 6.389 -36.875 1.00 66.00 195 GLU A O 1
ATOM 1471 N N . LEU A 1 196 ? 22.251 4.886 -35.487 1.00 66.38 196 LEU A N 1
ATOM 1472 C CA . LEU A 1 196 ? 22.619 3.730 -36.306 1.00 66.38 196 LEU A CA 1
ATOM 1473 C C . LEU A 1 196 ? 21.968 3.809 -37.693 1.00 66.38 196 LEU A C 1
ATOM 1475 O O . LEU A 1 196 ? 22.626 3.562 -38.702 1.00 66.38 196 LEU A O 1
ATOM 1479 N N . THR A 1 197 ? 20.687 4.179 -37.757 1.00 63.66 197 THR A N 1
ATOM 1480 C CA . THR A 1 197 ? 19.956 4.310 -39.026 1.00 63.66 197 THR A CA 1
ATOM 1481 C C . THR A 1 197 ? 20.597 5.367 -39.926 1.00 63.66 197 THR A C 1
ATOM 1483 O O . THR A 1 197 ? 20.785 5.124 -41.120 1.00 63.66 197 THR A O 1
ATOM 1486 N N . LEU A 1 198 ? 20.973 6.518 -39.361 1.00 66.25 198 LEU A N 1
ATOM 1487 C CA . LEU A 1 198 ? 21.677 7.580 -40.081 1.00 66.25 198 LEU A CA 1
ATOM 1488 C C . LEU A 1 198 ? 23.060 7.128 -40.566 1.00 66.25 198 LEU A C 1
ATOM 1490 O O . LEU A 1 198 ? 23.405 7.383 -41.720 1.00 66.25 198 LEU A O 1
ATOM 1494 N N . SER A 1 199 ? 23.828 6.433 -39.721 1.00 62.34 199 SER A N 1
ATOM 1495 C CA . SER A 1 199 ? 25.161 5.928 -40.077 1.00 62.34 199 SER A CA 1
ATOM 1496 C C . SER A 1 199 ? 25.096 4.906 -41.216 1.00 62.34 199 SER A C 1
ATOM 1498 O O . SER A 1 199 ? 25.798 5.044 -42.219 1.00 62.34 199 SER A O 1
ATOM 1500 N N . VAL A 1 200 ? 24.174 3.940 -41.141 1.00 62.59 200 VAL A N 1
ATOM 1501 C CA . VAL A 1 200 ? 23.963 2.952 -42.210 1.00 62.59 200 VAL A CA 1
ATOM 1502 C C . VAL A 1 200 ? 23.545 3.632 -43.516 1.00 62.59 200 VAL A C 1
ATOM 1504 O O . VAL A 1 200 ? 24.099 3.323 -44.571 1.00 62.59 200 VAL A O 1
ATOM 1507 N N . LEU A 1 201 ? 22.613 4.591 -43.463 1.00 62.12 201 LEU A N 1
ATOM 1508 C CA . LEU A 1 201 ? 22.184 5.336 -44.648 1.00 62.12 201 LEU A CA 1
ATOM 1509 C C . LEU A 1 201 ? 23.345 6.117 -45.280 1.00 62.12 201 LEU A C 1
ATOM 1511 O O . LEU A 1 201 ? 23.481 6.142 -46.506 1.00 62.12 201 LEU A O 1
ATOM 1515 N N . HIS A 1 202 ? 24.193 6.734 -44.454 1.00 60.66 202 HIS A N 1
ATOM 1516 C CA . HIS A 1 202 ? 25.369 7.462 -44.913 1.00 60.66 202 HIS A CA 1
ATOM 1517 C C . HIS A 1 202 ? 26.366 6.539 -45.621 1.00 60.66 202 HIS A C 1
ATOM 1519 O O . HIS A 1 202 ? 26.762 6.833 -46.749 1.00 60.66 202 HIS A O 1
ATOM 1525 N N . THR A 1 203 ? 26.706 5.401 -45.011 1.00 59.31 203 THR A N 1
ATOM 1526 C CA . THR A 1 203 ? 27.624 4.407 -45.588 1.00 59.31 203 THR A CA 1
ATOM 1527 C C . THR A 1 203 ? 27.114 3.867 -46.923 1.00 59.31 203 THR A C 1
ATOM 1529 O O . THR A 1 203 ? 27.853 3.855 -47.906 1.00 59.31 203 THR A O 1
ATOM 1532 N N . VAL A 1 204 ? 25.831 3.499 -47.008 1.00 57.31 204 VAL A N 1
ATOM 1533 C CA . VAL A 1 204 ? 25.225 3.018 -48.264 1.00 57.31 204 VAL A CA 1
ATOM 1534 C C . VAL A 1 204 ? 25.248 4.102 -49.343 1.00 57.31 204 VAL A C 1
ATOM 1536 O O . VAL A 1 204 ? 25.568 3.827 -50.498 1.00 57.31 204 VAL A O 1
ATOM 1539 N N . THR A 1 205 ? 24.953 5.352 -48.978 1.00 58.53 205 THR A N 1
ATOM 1540 C CA . THR A 1 205 ? 24.978 6.474 -49.927 1.00 58.53 205 THR A CA 1
ATOM 1541 C C . THR A 1 205 ? 26.389 6.718 -50.465 1.00 58.53 205 THR A C 1
ATOM 1543 O O . THR A 1 205 ? 26.556 6.901 -51.670 1.00 58.53 205 THR A O 1
ATOM 1546 N N . GLN A 1 206 ? 27.412 6.682 -49.603 1.00 58.59 206 GLN A N 1
ATOM 1547 C CA . GLN A 1 206 ? 28.807 6.809 -50.032 1.00 58.59 206 GLN A CA 1
ATOM 1548 C C . GLN A 1 206 ? 29.219 5.683 -50.987 1.00 58.59 206 GLN A C 1
ATOM 1550 O O . GLN A 1 206 ? 29.853 5.963 -52.006 1.00 58.59 206 GLN A O 1
ATOM 1555 N N . GLN A 1 207 ? 28.817 4.441 -50.700 1.00 55.44 207 GLN A N 1
ATOM 1556 C CA . GLN A 1 207 ? 29.112 3.288 -51.550 1.00 55.44 207 GLN A CA 1
ATOM 1557 C C . GLN A 1 207 ? 28.502 3.448 -52.950 1.00 55.44 207 GLN A C 1
ATOM 1559 O O . GLN A 1 207 ? 29.210 3.344 -53.946 1.00 55.44 207 GLN A O 1
ATOM 1564 N N . ILE A 1 208 ? 27.216 3.811 -53.035 1.00 55.09 208 ILE A N 1
ATOM 1565 C CA . ILE A 1 208 ? 26.521 4.026 -54.317 1.00 55.09 208 ILE A CA 1
ATOM 1566 C C . ILE A 1 208 ? 27.189 5.139 -55.133 1.00 55.09 208 ILE A C 1
ATOM 1568 O O . ILE A 1 208 ? 27.350 5.013 -56.351 1.00 55.09 208 ILE A O 1
ATOM 1572 N N . VAL A 1 209 ? 27.578 6.240 -54.481 1.00 58.75 209 VAL A N 1
ATOM 1573 C CA . VAL A 1 209 ? 28.264 7.356 -55.149 1.00 58.75 209 VAL A CA 1
ATOM 1574 C C . VAL A 1 209 ? 29.623 6.910 -55.686 1.00 58.75 209 VAL A C 1
ATOM 1576 O O . VAL A 1 209 ? 29.931 7.203 -56.842 1.00 58.75 209 VAL A O 1
ATOM 1579 N N . MET A 1 210 ? 30.409 6.171 -54.899 1.00 58.66 210 MET A N 1
ATOM 1580 C CA . MET A 1 210 ? 31.702 5.643 -55.343 1.00 58.66 210 MET A CA 1
ATOM 1581 C C . MET A 1 210 ? 31.554 4.668 -56.513 1.00 58.66 210 MET A C 1
ATOM 1583 O O . MET A 1 210 ? 32.233 4.840 -57.523 1.00 58.66 210 MET A O 1
ATOM 1587 N N . ASP A 1 211 ? 30.617 3.724 -56.445 1.00 55.06 211 ASP A N 1
ATOM 1588 C CA . ASP A 1 211 ? 30.372 2.760 -57.523 1.00 55.06 211 ASP A CA 1
ATOM 1589 C C . ASP A 1 211 ? 29.924 3.456 -58.817 1.00 55.06 211 ASP A C 1
ATOM 1591 O O . ASP A 1 211 ? 30.364 3.109 -59.919 1.00 55.06 211 ASP A O 1
ATOM 1595 N N . THR A 1 212 ? 29.092 4.496 -58.695 1.00 60.78 212 THR A N 1
ATOM 1596 C CA . THR A 1 212 ? 28.637 5.306 -59.834 1.00 60.78 212 THR A CA 1
ATOM 1597 C C . THR A 1 212 ? 29.793 6.088 -60.458 1.00 60.78 212 THR A C 1
ATOM 1599 O O . THR A 1 212 ? 29.921 6.121 -61.684 1.00 60.78 212 THR A O 1
ATOM 1602 N N . LEU A 1 213 ? 30.662 6.686 -59.636 1.00 59.00 213 LEU A N 1
ATOM 1603 C CA . LEU A 1 213 ? 31.846 7.411 -60.100 1.00 59.00 213 LEU A CA 1
ATOM 1604 C C . LEU A 1 213 ? 32.842 6.474 -60.788 1.00 59.00 213 LEU A C 1
ATOM 1606 O O . LEU A 1 213 ? 33.291 6.783 -61.889 1.00 59.00 213 LEU A O 1
ATOM 1610 N N . VAL A 1 214 ? 33.142 5.317 -60.196 1.00 63.50 214 VAL A N 1
ATOM 1611 C CA . VAL A 1 214 ? 34.047 4.310 -60.773 1.00 63.50 214 VAL A CA 1
ATOM 1612 C C . VAL A 1 214 ? 33.497 3.780 -62.097 1.00 63.50 214 VAL A C 1
ATOM 1614 O O . VAL A 1 214 ? 34.215 3.736 -63.098 1.00 63.50 214 VAL A O 1
ATOM 1617 N N . THR A 1 215 ? 32.205 3.451 -62.151 1.00 65.00 215 THR A N 1
ATOM 1618 C CA . THR A 1 215 ? 31.551 2.988 -63.385 1.00 65.00 215 THR A CA 1
ATOM 1619 C C . THR A 1 215 ? 31.557 4.069 -64.468 1.00 65.00 215 THR A C 1
ATOM 1621 O O . THR A 1 215 ? 31.815 3.777 -65.637 1.00 65.00 215 THR A O 1
ATOM 1624 N N . GLY A 1 216 ? 31.296 5.326 -64.096 1.00 58.47 216 GLY A N 1
ATOM 1625 C CA . GLY A 1 216 ? 31.342 6.471 -65.005 1.00 58.47 216 GLY A CA 1
ATOM 1626 C C . GLY A 1 216 ? 32.746 6.741 -65.550 1.00 58.47 216 GLY A C 1
ATOM 1627 O O . GLY A 1 216 ? 32.906 6.936 -66.756 1.00 58.47 216 GLY A O 1
ATOM 1628 N N . PHE A 1 217 ? 33.771 6.682 -64.694 1.00 56.53 217 PHE A N 1
ATOM 1629 C CA . PHE A 1 217 ? 35.173 6.811 -65.099 1.00 56.53 217 PHE A CA 1
ATOM 1630 C C . PHE A 1 217 ? 35.593 5.694 -66.055 1.00 56.53 217 PHE A C 1
ATOM 1632 O O . PHE A 1 217 ? 36.155 5.985 -67.108 1.00 56.53 217 PHE A O 1
ATOM 1639 N N . ASN A 1 218 ? 35.267 4.437 -65.748 1.00 60.03 218 ASN A N 1
ATOM 1640 C CA . ASN A 1 218 ? 35.605 3.302 -66.609 1.00 60.03 218 ASN A CA 1
ATOM 1641 C C . ASN A 1 218 ? 34.917 3.386 -67.978 1.00 60.03 218 ASN A C 1
ATOM 1643 O O . ASN A 1 218 ? 35.566 3.157 -68.998 1.00 60.03 218 ASN A O 1
ATOM 1647 N N . LYS A 1 219 ? 33.639 3.787 -68.030 1.00 60.84 219 LYS A N 1
ATOM 1648 C CA . LYS A 1 219 ? 32.938 4.022 -69.304 1.00 60.84 219 LYS A CA 1
ATOM 1649 C C . LYS A 1 219 ? 33.571 5.153 -70.113 1.00 60.84 219 LYS A C 1
ATOM 1651 O O . LYS A 1 219 ? 33.779 4.989 -71.310 1.00 60.84 219 LYS A O 1
ATOM 1656 N N . ASN A 1 220 ? 33.923 6.272 -69.479 1.00 55.69 220 ASN A N 1
ATOM 1657 C CA . ASN A 1 220 ? 34.602 7.373 -70.169 1.00 55.69 220 ASN A CA 1
ATOM 1658 C C . ASN A 1 220 ? 35.987 6.972 -70.690 1.00 55.69 220 ASN A C 1
ATOM 1660 O O . ASN A 1 220 ? 36.379 7.414 -71.770 1.00 55.69 220 ASN A O 1
ATOM 1664 N N . ASN A 1 221 ? 36.708 6.115 -69.967 1.00 57.97 221 ASN A N 1
ATOM 1665 C CA . ASN A 1 221 ? 38.004 5.613 -70.412 1.00 57.97 221 ASN A CA 1
ATOM 1666 C C . ASN A 1 221 ? 37.861 4.675 -71.623 1.00 57.97 221 ASN A C 1
ATOM 1668 O O . ASN A 1 221 ? 38.578 4.839 -72.603 1.00 57.97 221 ASN A O 1
ATOM 1672 N N . GLN A 1 222 ? 36.870 3.775 -71.613 1.00 57.59 222 GLN A N 1
ATOM 1673 C CA . GLN A 1 222 ? 36.561 2.904 -72.758 1.00 57.59 222 GLN A CA 1
ATOM 1674 C C . GLN A 1 222 ? 36.120 3.691 -73.999 1.00 57.59 222 GLN A C 1
ATOM 1676 O O . GLN A 1 222 ? 36.528 3.367 -75.112 1.00 57.59 222 GLN A O 1
ATOM 1681 N N . ILE A 1 223 ? 35.315 4.745 -73.824 1.00 58.88 223 ILE A N 1
ATOM 1682 C CA . ILE A 1 223 ? 34.922 5.642 -74.922 1.00 58.88 223 ILE A CA 1
ATOM 1683 C C . ILE A 1 223 ? 36.149 6.387 -75.464 1.00 58.88 223 ILE A C 1
ATOM 1685 O O . ILE A 1 223 ? 36.313 6.493 -76.675 1.00 58.88 223 ILE A O 1
ATOM 1689 N N . SER A 1 224 ? 37.038 6.849 -74.583 1.00 57.66 224 SER A N 1
ATOM 1690 C CA . SER A 1 224 ? 38.276 7.535 -74.974 1.00 57.66 224 SER A CA 1
ATOM 1691 C C . SER A 1 224 ? 39.246 6.613 -75.721 1.00 57.66 224 SER A C 1
ATOM 1693 O O . SER A 1 224 ? 39.870 7.048 -76.684 1.00 57.66 224 SER A O 1
ATOM 1695 N N . GLU A 1 225 ? 39.361 5.340 -75.328 1.00 56.38 225 GLU A N 1
ATOM 1696 C CA . GLU A 1 225 ? 40.131 4.334 -76.076 1.00 56.38 225 GLU A CA 1
ATOM 1697 C C . GLU A 1 225 ? 39.486 3.986 -77.421 1.00 56.38 225 GLU A C 1
ATOM 1699 O O . GLU A 1 225 ? 40.196 3.873 -78.417 1.00 56.38 225 GLU A O 1
ATOM 1704 N N . SER A 1 226 ? 38.155 3.878 -77.473 1.00 55.44 226 SER A N 1
ATOM 1705 C CA . SER A 1 226 ? 37.419 3.573 -78.708 1.00 55.44 226 SER A CA 1
ATOM 1706 C C . SER A 1 226 ? 37.544 4.701 -79.738 1.00 55.44 226 SER A C 1
ATOM 1708 O O . SER A 1 226 ? 37.833 4.436 -80.899 1.00 55.44 226 SER A O 1
ATOM 1710 N N . LEU A 1 227 ? 37.433 5.963 -79.306 1.00 54.62 227 LEU A N 1
ATOM 1711 C CA . LEU A 1 227 ? 37.641 7.138 -80.164 1.00 54.62 227 LEU A CA 1
ATOM 1712 C C . LEU A 1 227 ? 39.086 7.244 -80.669 1.00 54.62 227 LEU A C 1
ATOM 1714 O O . LEU A 1 227 ? 39.328 7.670 -81.790 1.00 54.62 227 LEU A O 1
ATOM 1718 N N . ARG A 1 228 ? 40.065 6.820 -79.863 1.00 53.44 228 ARG A N 1
ATOM 1719 C CA . ARG A 1 228 ? 41.487 6.851 -80.236 1.00 53.44 228 ARG A CA 1
ATOM 1720 C C . ARG A 1 228 ? 41.871 5.768 -81.256 1.00 53.44 228 ARG A C 1
ATOM 1722 O O . ARG A 1 228 ? 42.931 5.867 -81.868 1.00 53.44 228 ARG A O 1
ATOM 1729 N N . LEU A 1 229 ? 41.029 4.747 -81.422 1.00 54.12 229 LEU A N 1
ATOM 1730 C CA . LEU A 1 229 ? 41.173 3.677 -82.414 1.00 54.12 229 LEU A CA 1
ATOM 1731 C C . LEU A 1 229 ? 40.457 3.981 -83.742 1.00 54.12 229 LEU A C 1
ATOM 1733 O O . LEU A 1 229 ? 40.763 3.323 -84.729 1.00 54.12 229 LEU A O 1
ATOM 1737 N N . GLU A 1 230 ? 39.545 4.960 -83.787 1.00 52.94 230 GLU A N 1
ATOM 1738 C CA . GLU A 1 230 ? 38.849 5.382 -85.018 1.00 52.94 230 GLU A CA 1
ATOM 1739 C C . GLU A 1 230 ? 39.630 6.428 -85.845 1.00 52.94 230 GLU A C 1
ATOM 1741 O O . GLU A 1 230 ? 39.293 6.658 -87.004 1.00 52.94 230 GLU A O 1
ATOM 1746 N N . ASP A 1 231 ? 40.696 7.016 -85.286 1.00 51.09 231 ASP A N 1
ATOM 1747 C CA . ASP A 1 231 ? 41.561 8.017 -85.941 1.00 51.09 231 ASP A CA 1
ATOM 1748 C C . ASP A 1 231 ? 42.843 7.424 -86.594 1.00 51.09 231 ASP A C 1
ATOM 1750 O O . ASP A 1 231 ? 43.770 8.166 -86.936 1.00 51.09 231 ASP A O 1
ATOM 1754 N N . PHE A 1 232 ? 42.915 6.098 -86.779 1.00 47.66 232 PHE A N 1
ATOM 1755 C CA . PHE A 1 232 ? 43.982 5.387 -87.515 1.00 47.66 232 PHE A CA 1
ATOM 1756 C C . PHE A 1 232 ? 43.435 4.669 -88.753 1.00 47.66 232 PHE A C 1
ATOM 1758 O O . PHE A 1 232 ? 44.173 4.630 -89.766 1.00 47.66 232 PHE A O 1
#

pLDDT: mean 70.4, std 20.42, range [30.5, 97.5]